Protein AF-A0A3G8EVI0-F1 (afdb_monomer)

Secondary structure (DSSP, 8-state):
-----------------SSSHHHHHTTS-S-TT--EEEEEGGGTTSEE-SSTTTS-HHHH-GGGGS--GGGPSP---S---EE-GGGHHHHHHHHHHHT-TT--EEEEE--SSHHHHHHHHHHHHHHT--S-EEE---S--SHHHHHHHHHS-EEGGGGHHHHHHHHHHHHHHHHHHHHHHHHHHHHHHTTT--S-----TTHHHHHHHHHHHHHHHHT------B--EEEEEETTEEEEEEPPPPTTS-B-TTS-B--HHHHHHGGGGS---------PPPP--PPPPSTTHHHHHHHTT-

InterPro domains:
  IPR000380 DNA topoisomerase, type IA [PTHR11390] (72-260)
  IPR003601 DNA topoisomerase, type IA, domain 2 [SM00436] (132-227)
  IPR013497 DNA topoisomerase, type IA, central [PF01131] (161-247)
  IPR013497 DNA topoisomerase, type IA, central [PR00417] (106-119)
  IPR013497 DNA topoisomerase, type IA, central [PR00417] (197-215)
  IPR013497 DNA topoisomerase, type IA, central [PS52039] (159-302)
  IPR013824 DNA topoisomerase, type IA, central region, subdomain 1 [G3DSA:1.10.460.10] (166-220)
  IPR013825 DNA topoisomerase, type IA, central region, subdomain 2 [G3DSA:2.70.20.10] (221-262)
  IPR023405 DNA topoisomerase, type IA, core domain [SSF56712] (57-263)

Mean predicted aligned error: 15.42 Å

pLDDT: mean 72.48, std 23.64, range [23.75, 97.25]

Structure (mmCIF, N/CA/C/O backbone):
data_AF-A0A3G8EVI0-F1
#
_entry.id   AF-A0A3G8EVI0-F1
#
loop_
_atom_site.group_PDB
_atom_site.id
_atom_site.type_symbol
_atom_site.label_atom_id
_atom_site.label_alt_id
_atom_site.label_comp_id
_atom_site.label_asym_id
_atom_site.label_entity_id
_atom_site.label_seq_id
_atom_site.pdbx_PDB_ins_code
_atom_site.Cartn_x
_atom_site.Cartn_y
_atom_site.Cartn_z
_atom_site.occupancy
_atom_site.B_iso_or_equiv
_atom_site.auth_seq_id
_atom_site.auth_comp_id
_atom_site.auth_asym_id
_atom_site.auth_atom_id
_atom_site.pdbx_PDB_model_num
ATOM 1 N N . MET A 1 1 ? 10.033 58.462 44.804 1.00 40.47 1 MET A N 1
ATOM 2 C CA . MET A 1 1 ? 11.250 58.520 43.965 1.00 40.47 1 MET A CA 1
ATOM 3 C C . MET A 1 1 ? 12.050 57.244 44.158 1.00 40.47 1 MET A C 1
ATOM 5 O O . MET A 1 1 ? 12.608 57.064 45.230 1.00 40.47 1 MET A O 1
ATOM 9 N N . LYS A 1 2 ? 12.080 56.367 43.154 1.00 25.77 2 LYS A N 1
ATOM 10 C CA . LYS A 1 2 ? 13.317 55.825 42.573 1.00 25.77 2 LYS A CA 1
ATOM 11 C C . LYS A 1 2 ? 12.945 54.908 41.408 1.00 25.77 2 LYS A C 1
ATOM 13 O O . LYS A 1 2 ? 12.263 53.903 41.557 1.00 25.77 2 LYS A O 1
ATOM 18 N N . SER A 1 3 ? 13.352 55.399 40.253 1.00 32.22 3 SER A N 1
ATOM 19 C CA . SER A 1 3 ? 13.524 54.752 38.965 1.00 32.22 3 SER A CA 1
ATOM 20 C C . SER A 1 3 ? 14.398 53.497 39.053 1.00 32.22 3 SER A C 1
ATOM 22 O O . SER A 1 3 ? 15.347 53.461 39.833 1.00 32.22 3 SER A O 1
ATOM 24 N N . GLY A 1 4 ? 14.111 52.519 38.196 1.00 25.64 4 GLY A N 1
ATOM 25 C CA . GLY A 1 4 ? 14.973 51.370 37.902 1.00 25.64 4 GLY A CA 1
ATOM 26 C C . GLY A 1 4 ? 14.409 50.631 36.685 1.00 25.64 4 GLY A C 1
ATOM 27 O O . GLY A 1 4 ? 13.450 49.884 36.817 1.00 25.64 4 GLY A O 1
ATOM 28 N N . GLU A 1 5 ? 14.699 51.110 35.476 1.00 26.47 5 GLU A N 1
ATOM 29 C CA . GLU A 1 5 ? 15.695 50.525 34.558 1.00 26.47 5 GLU A CA 1
ATOM 30 C C . GLU A 1 5 ? 15.318 49.115 34.065 1.00 26.47 5 GLU A C 1
ATOM 32 O O . GLU A 1 5 ? 15.583 48.096 34.700 1.00 26.47 5 GLU A O 1
ATOM 37 N N . ILE A 1 6 ? 14.688 49.074 32.887 1.00 25.52 6 ILE A N 1
ATOM 38 C CA . ILE A 1 6 ? 14.434 47.855 32.118 1.00 25.52 6 ILE A CA 1
ATOM 39 C C . ILE A 1 6 ? 15.742 47.495 31.408 1.00 25.52 6 ILE A C 1
ATOM 41 O O . ILE A 1 6 ? 16.126 48.148 30.438 1.00 25.52 6 ILE A O 1
ATOM 45 N N . LYS A 1 7 ? 16.433 46.456 31.886 1.00 25.27 7 LYS A N 1
ATOM 46 C CA . LYS A 1 7 ? 17.514 45.816 31.129 1.00 25.27 7 LYS A CA 1
ATOM 47 C C . LYS A 1 7 ? 16.899 44.895 30.077 1.00 25.27 7 LYS A C 1
ATOM 49 O O . LYS A 1 7 ? 16.222 43.924 30.405 1.00 25.27 7 LYS A O 1
ATOM 54 N N . ASN A 1 8 ? 17.137 45.230 28.814 1.00 26.45 8 ASN A N 1
ATOM 55 C CA . ASN A 1 8 ? 16.911 44.347 27.679 1.00 26.45 8 ASN A CA 1
ATOM 56 C C . ASN A 1 8 ? 17.985 43.253 27.688 1.00 26.45 8 ASN A C 1
ATOM 58 O O . ASN A 1 8 ? 19.146 43.537 27.402 1.00 26.45 8 ASN A O 1
ATOM 62 N N . GLU A 1 9 ? 17.594 42.012 27.968 1.00 23.75 9 GLU A N 1
ATOM 63 C CA . GLU A 1 9 ? 18.379 40.835 27.598 1.00 23.75 9 GLU A CA 1
ATOM 64 C C . GLU A 1 9 ? 17.682 40.113 26.447 1.00 23.75 9 GLU A C 1
ATOM 66 O O . GLU A 1 9 ? 16.603 39.532 26.574 1.00 23.75 9 GLU A O 1
ATOM 71 N N . THR A 1 10 ? 18.313 40.201 25.283 1.00 26.03 10 THR A N 1
ATOM 72 C CA . THR A 1 10 ? 17.948 39.477 24.073 1.00 26.03 10 THR A CA 1
ATOM 73 C C . THR A 1 10 ? 18.384 38.022 24.236 1.00 26.03 10 THR A C 1
ATOM 75 O O . THR A 1 10 ? 19.580 37.744 24.294 1.00 26.03 10 THR A O 1
ATOM 78 N N . VAL A 1 11 ? 17.434 37.084 24.268 1.00 25.14 11 VAL A N 1
ATOM 79 C CA . VAL A 1 11 ? 17.721 35.653 24.086 1.00 25.14 11 VAL A CA 1
ATOM 80 C C . VAL A 1 11 ? 17.004 35.169 22.832 1.00 25.14 11 VAL A C 1
ATOM 82 O O . VAL A 1 11 ? 15.776 35.183 22.735 1.00 25.14 11 VAL A O 1
ATOM 85 N N . ASP A 1 12 ? 17.820 34.791 21.854 1.00 25.27 12 ASP A N 1
ATOM 86 C CA . ASP A 1 12 ? 17.439 34.279 20.547 1.00 25.27 12 ASP A CA 1
ATOM 87 C C . ASP A 1 12 ? 16.862 32.849 20.613 1.00 25.27 12 ASP A C 1
ATOM 89 O O . ASP A 1 12 ? 17.198 32.022 21.458 1.00 25.27 12 ASP A O 1
ATOM 93 N N . CYS A 1 13 ? 16.067 32.577 19.582 1.00 24.98 13 CYS A N 1
ATOM 94 C CA . CYS A 1 13 ? 15.774 31.298 18.961 1.00 24.98 13 CYS A CA 1
ATOM 95 C C . CYS A 1 13 ? 14.611 30.450 19.495 1.00 24.98 13 CYS A C 1
ATOM 97 O O . CYS A 1 13 ? 14.701 29.677 20.444 1.00 24.98 13 CYS A O 1
ATOM 99 N N . ARG A 1 14 ? 13.559 30.444 18.661 1.00 30.45 14 ARG A N 1
ATOM 100 C CA . ARG A 1 14 ? 12.906 29.225 18.156 1.00 30.45 14 ARG A CA 1
ATOM 101 C C . ARG A 1 14 ? 12.567 28.183 19.226 1.00 30.45 14 ARG A C 1
ATOM 103 O O . ARG A 1 14 ? 13.233 27.157 19.304 1.00 30.45 14 ARG A O 1
ATOM 110 N N . LYS A 1 15 ? 11.446 28.349 19.933 1.00 28.14 15 LYS A N 1
ATOM 111 C CA . LYS A 1 15 ? 10.627 27.214 20.402 1.00 28.14 15 LYS A CA 1
ATOM 112 C C . LYS A 1 15 ? 9.289 27.679 20.984 1.00 28.14 15 LYS A C 1
ATOM 114 O O . LYS A 1 15 ? 9.220 28.456 21.923 1.00 28.14 15 LYS A O 1
ATOM 119 N N . THR A 1 16 ? 8.222 27.148 20.385 1.00 34.25 16 THR A N 1
ATOM 120 C CA . THR A 1 16 ? 6.988 26.712 21.064 1.00 34.25 16 THR A CA 1
ATOM 121 C C . THR A 1 16 ? 6.345 27.677 22.068 1.00 34.25 16 THR A C 1
ATOM 123 O O . THR A 1 16 ? 6.551 27.517 23.264 1.00 34.25 16 THR A O 1
ATOM 126 N N . ARG A 1 17 ? 5.458 28.586 21.620 1.00 26.50 17 ARG A N 1
ATOM 127 C CA . ARG A 1 17 ? 4.371 29.098 22.497 1.00 26.50 17 ARG A CA 1
ATOM 128 C C . ARG A 1 17 ? 3.179 29.811 21.837 1.00 26.50 17 ARG A C 1
ATOM 130 O O . ARG A 1 17 ? 2.347 30.373 22.541 1.00 26.50 17 ARG A O 1
ATOM 137 N N . SER A 1 18 ? 3.018 29.762 20.511 1.00 25.62 18 SER A N 1
ATOM 138 C CA . SER A 1 18 ? 1.897 30.446 19.828 1.00 25.62 18 SER A CA 1
ATOM 139 C C . SER A 1 18 ? 0.696 29.556 19.463 1.00 25.62 18 SER A C 1
ATOM 141 O O . SER A 1 18 ? -0.345 30.080 19.080 1.00 25.62 18 SER A O 1
ATOM 143 N N . ARG A 1 19 ? 0.769 28.223 19.625 1.00 29.64 19 ARG A N 1
ATOM 144 C CA . ARG A 1 19 ? -0.355 27.306 19.311 1.00 29.64 19 ARG A CA 1
ATOM 145 C C . ARG A 1 19 ? -1.299 26.996 20.480 1.00 29.64 19 ARG A C 1
ATOM 147 O O . ARG A 1 19 ? -2.378 26.462 20.240 1.00 29.64 19 ARG A O 1
ATOM 154 N N . GLU A 1 20 ? -0.937 27.333 21.717 1.00 29.22 20 GLU A N 1
ATOM 155 C CA . GLU A 1 20 ? -1.799 27.090 22.888 1.00 29.22 20 GLU A CA 1
ATOM 156 C C . GLU A 1 20 ? -2.913 28.131 23.033 1.00 29.22 20 GLU A C 1
ATOM 158 O O . GLU A 1 20 ? -4.050 27.767 23.322 1.00 29.22 20 GLU A O 1
ATOM 163 N N . ARG A 1 21 ? -2.659 29.397 22.677 1.00 25.23 21 ARG A N 1
ATOM 164 C CA . ARG A 1 21 ? -3.671 30.463 22.790 1.00 25.23 21 ARG A CA 1
ATOM 165 C C . ARG A 1 21 ? -4.861 30.327 21.832 1.00 25.23 21 ARG A C 1
ATOM 167 O O . ARG A 1 21 ? -5.938 30.827 22.131 1.00 25.23 21 ARG A O 1
ATOM 174 N N . TYR A 1 22 ? -4.713 29.601 20.721 1.00 27.83 22 TYR A N 1
ATOM 175 C CA . TYR A 1 22 ? -5.822 29.328 19.792 1.00 27.83 22 TYR A CA 1
ATOM 176 C C . TYR A 1 22 ? -6.694 28.126 20.201 1.00 27.83 22 TYR A C 1
ATOM 178 O O . TYR A 1 22 ? -7.749 27.905 19.607 1.00 27.83 22 TYR A O 1
ATOM 186 N N . ARG A 1 23 ? -6.278 27.337 21.205 1.00 30.97 23 ARG A N 1
ATOM 187 C CA . ARG A 1 23 ? -7.072 26.212 21.729 1.00 30.97 23 ARG A CA 1
ATOM 188 C C . ARG A 1 23 ? -8.067 26.632 22.808 1.00 30.97 23 ARG A C 1
ATOM 190 O O . ARG A 1 23 ? -9.118 26.007 22.903 1.00 30.97 23 ARG A O 1
ATOM 197 N N . GLU A 1 24 ? -7.786 27.691 23.564 1.00 29.11 24 GLU A N 1
ATOM 198 C CA . GLU A 1 24 ? -8.684 28.160 24.630 1.00 29.11 24 GLU A CA 1
ATOM 199 C C . GLU A 1 24 ? -9.875 28.980 24.117 1.00 29.11 24 GLU A C 1
ATOM 201 O O . GLU A 1 24 ? -10.962 28.901 24.689 1.00 29.11 24 GLU A O 1
ATOM 206 N N . SER A 1 25 ? -9.731 29.707 23.006 1.00 26.88 25 SER A N 1
ATOM 207 C CA . SER A 1 25 ? -10.821 30.520 22.443 1.00 26.88 25 SER A CA 1
ATOM 208 C C . SER A 1 25 ? -11.846 29.704 21.643 1.00 26.88 25 SER A C 1
ATOM 210 O O . SER A 1 25 ? -13.020 30.064 21.600 1.00 26.88 25 SER A O 1
ATOM 212 N N . ALA A 1 26 ? -11.455 28.559 21.073 1.00 31.75 26 ALA A N 1
ATOM 213 C CA . ALA A 1 26 ? -12.365 27.660 20.352 1.00 31.75 26 ALA A CA 1
ATOM 214 C C . ALA A 1 26 ? -13.128 26.673 21.264 1.00 31.75 26 ALA A C 1
ATOM 216 O O . ALA A 1 26 ? -13.993 25.939 20.787 1.00 31.75 26 ALA A O 1
ATOM 217 N N . GLY A 1 27 ? -12.813 26.638 22.565 1.00 27.75 27 GLY A N 1
ATOM 218 C CA . GLY A 1 27 ? -13.391 25.703 23.536 1.00 27.75 27 GLY A CA 1
ATOM 219 C C . GLY A 1 27 ? -14.670 26.176 24.235 1.00 27.75 27 GLY A C 1
ATOM 220 O O . GLY A 1 27 ? -15.254 25.400 24.983 1.00 27.75 27 GLY A O 1
ATOM 221 N N . ARG A 1 28 ? -15.124 27.420 24.017 1.00 28.50 28 ARG A N 1
ATOM 222 C CA . ARG A 1 28 ? -16.179 28.042 24.845 1.00 28.50 28 ARG A CA 1
ATOM 223 C C . ARG A 1 28 ? -17.585 28.099 24.217 1.00 28.50 28 ARG A C 1
ATOM 225 O O . ARG A 1 28 ? -18.495 28.631 24.837 1.00 28.50 28 ARG A O 1
ATOM 232 N N . GLN A 1 29 ? -17.789 27.516 23.032 1.00 28.67 29 GLN A N 1
ATOM 233 C CA . GLN A 1 29 ? -19.097 27.452 22.346 1.00 28.67 29 GLN A CA 1
ATOM 234 C C . GLN A 1 29 ? -19.421 26.040 21.822 1.00 28.67 29 GLN A C 1
ATOM 236 O O . GLN A 1 29 ? -19.760 25.842 20.657 1.00 28.67 29 GLN A O 1
ATOM 241 N N . LEU A 1 30 ? -19.307 25.022 22.676 1.00 33.69 30 LEU A N 1
ATOM 242 C CA . LEU A 1 30 ? -19.854 23.693 22.392 1.00 33.69 30 LEU A CA 1
ATOM 243 C C . LEU A 1 30 ? -20.943 23.386 23.421 1.00 33.69 30 LEU A C 1
ATOM 245 O O . LEU A 1 30 ? -20.674 23.344 24.617 1.00 33.69 30 LEU A O 1
ATOM 249 N N . HIS A 1 31 ? -22.170 23.200 22.928 1.00 27.92 31 HIS A N 1
ATOM 250 C CA . HIS A 1 31 ? -23.351 22.788 23.688 1.00 27.92 31 HIS A CA 1
ATOM 251 C C . HIS A 1 31 ? -23.028 21.724 24.761 1.00 27.92 31 HIS A C 1
ATOM 253 O O . HIS A 1 31 ? -22.400 20.704 24.441 1.00 27.92 31 HIS A O 1
ATOM 259 N N . PRO A 1 32 ? -23.514 21.879 26.004 1.00 30.14 32 PRO A N 1
ATOM 260 C CA . PRO A 1 32 ? -23.317 20.887 27.050 1.00 30.14 32 PRO A CA 1
ATOM 261 C C . PRO A 1 32 ? -24.304 19.728 26.836 1.00 30.14 32 PRO A C 1
ATOM 263 O O . PRO A 1 32 ? -25.440 19.849 27.265 1.00 30.14 32 PRO A O 1
ATOM 266 N N . ALA A 1 33 ? -23.919 18.646 26.130 1.00 30.89 33 ALA A N 1
ATOM 267 C CA . ALA A 1 33 ? -24.556 17.303 26.236 1.00 30.89 33 ALA A CA 1
ATOM 268 C C . ALA A 1 33 ? -24.060 16.199 25.263 1.00 30.89 33 ALA A C 1
ATOM 270 O O . ALA A 1 33 ? -24.680 15.133 25.207 1.00 30.89 33 ALA A O 1
ATOM 271 N N . ARG A 1 34 ? -22.975 16.350 24.485 1.00 38.81 34 ARG A N 1
ATOM 272 C CA . ARG A 1 34 ? -22.536 15.263 23.572 1.00 38.81 34 ARG A CA 1
ATOM 273 C C . ARG A 1 34 ? -21.079 14.860 23.793 1.00 38.81 34 ARG A C 1
ATOM 275 O O . ARG A 1 34 ? -20.165 15.485 23.267 1.00 38.81 34 ARG A O 1
ATOM 282 N N . ARG A 1 35 ? -20.868 13.779 24.558 1.00 48.78 35 ARG A N 1
ATOM 283 C CA . ARG A 1 35 ? -19.571 13.089 24.660 1.00 48.78 35 ARG A CA 1
ATOM 284 C C . ARG A 1 35 ? -19.289 12.373 23.337 1.00 48.78 35 ARG A C 1
ATOM 286 O O . ARG A 1 35 ? -19.739 11.251 23.120 1.00 48.78 35 ARG A O 1
ATOM 293 N N . LEU A 1 36 ? -18.615 13.079 22.433 1.00 46.25 36 LEU A N 1
ATOM 294 C CA . LEU A 1 36 ? -18.150 12.571 21.142 1.00 46.25 36 LEU A CA 1
ATOM 295 C C . LEU A 1 36 ? -16.691 12.120 21.257 1.00 46.25 36 LEU A C 1
ATOM 297 O O . LEU A 1 36 ? -15.839 12.901 21.686 1.00 46.25 36 LEU A O 1
ATOM 301 N N . CYS A 1 37 ? -16.383 10.912 20.789 1.00 56.38 37 CYS A N 1
ATOM 302 C CA . CYS A 1 37 ? -15.003 10.500 20.533 1.00 56.38 37 CYS A CA 1
ATOM 303 C C . CYS A 1 37 ? -14.642 10.804 19.072 1.00 56.38 37 CYS A C 1
ATOM 305 O O . CYS A 1 37 ? -15.398 10.452 18.167 1.00 56.38 37 CYS A O 1
ATOM 307 N N . ARG A 1 38 ? -13.512 11.482 18.831 1.00 63.03 38 ARG A N 1
ATOM 308 C CA . ARG A 1 38 ? -13.020 11.822 17.483 1.00 63.03 38 ARG A CA 1
ATOM 309 C C . ARG A 1 38 ? -11.725 11.065 17.211 1.00 63.03 38 ARG A C 1
ATOM 311 O O . ARG A 1 38 ? -10.775 11.207 17.980 1.00 63.03 38 ARG A O 1
ATOM 318 N N . ILE A 1 39 ? -11.674 10.319 16.111 1.00 58.69 39 ILE A N 1
ATOM 319 C CA . ILE A 1 39 ? -10.492 9.553 15.692 1.00 58.69 39 ILE A CA 1
ATOM 320 C C . ILE A 1 39 ? -9.998 10.137 14.367 1.00 58.69 39 ILE A C 1
ATOM 322 O O . ILE A 1 39 ? -10.736 10.105 13.389 1.00 58.69 39 ILE A O 1
ATOM 326 N N . GLY A 1 40 ? -8.790 10.709 14.338 1.00 55.78 40 GLY A N 1
ATOM 327 C CA . GLY A 1 40 ? -8.198 11.327 13.135 1.00 55.78 40 GLY A CA 1
ATOM 328 C C . GLY A 1 40 ? -6.847 10.724 12.737 1.00 55.78 40 GLY A C 1
ATOM 329 O O . GLY A 1 40 ? -6.330 9.852 13.430 1.00 55.78 40 GLY A O 1
ATOM 330 N N . ASP A 1 41 ? -6.231 11.240 11.671 1.00 47.47 41 ASP A N 1
ATOM 331 C CA . ASP A 1 41 ? -5.081 10.632 10.964 1.00 47.47 41 ASP A CA 1
ATOM 332 C C . ASP A 1 41 ? -3.751 10.539 11.719 1.00 47.47 41 ASP A C 1
ATOM 334 O O . ASP A 1 41 ? -2.785 9.956 11.223 1.00 47.47 41 ASP A O 1
ATOM 338 N N . ARG A 1 42 ? -3.672 11.026 12.965 1.00 45.34 42 ARG A N 1
ATOM 339 C CA . ARG A 1 42 ? -2.463 10.882 13.807 1.00 45.34 42 ARG A CA 1
ATOM 340 C C . ARG A 1 42 ? -2.126 9.431 14.179 1.00 45.34 42 ARG A C 1
ATOM 342 O O . ARG A 1 42 ? -1.191 9.190 14.934 1.00 45.34 42 ARG A O 1
ATOM 349 N N . TYR A 1 43 ? -2.873 8.486 13.631 1.00 50.91 43 TYR A N 1
ATOM 350 C CA . TYR A 1 43 ? -2.879 7.076 13.958 1.00 50.91 43 TYR A CA 1
ATOM 351 C C . TYR A 1 43 ? -2.580 6.188 12.743 1.00 50.91 43 TYR A C 1
ATOM 353 O O . TYR A 1 43 ? -2.886 4.999 12.783 1.00 50.91 43 TYR A O 1
ATOM 361 N N . ARG A 1 44 ? -1.928 6.748 11.704 1.00 45.91 44 ARG A N 1
ATOM 362 C CA . ARG A 1 44 ? -1.623 6.103 10.407 1.00 45.91 44 ARG A CA 1
ATOM 363 C C . ARG A 1 44 ? -0.970 4.706 10.488 1.00 45.91 44 ARG A C 1
ATOM 365 O O . ARG A 1 44 ? -0.943 3.976 9.506 1.00 45.91 44 ARG A O 1
ATOM 372 N N . GLU A 1 45 ? -0.446 4.318 11.650 1.00 48.81 45 GLU A N 1
ATOM 373 C CA . GLU A 1 45 ? 0.250 3.046 11.859 1.00 48.81 45 GLU A CA 1
ATOM 374 C C . GLU A 1 45 ? -0.272 2.177 13.018 1.00 48.81 45 GLU A C 1
ATOM 376 O O . GLU A 1 45 ? 0.422 1.232 13.389 1.00 48.81 45 GLU A O 1
ATOM 381 N N . LEU A 1 46 ? -1.435 2.472 13.617 1.00 52.44 46 LEU A N 1
ATOM 382 C CA . LEU A 1 46 ? -1.873 1.813 14.862 1.00 52.44 46 LEU A CA 1
ATOM 383 C C . LEU A 1 46 ? -2.069 0.299 14.748 1.00 52.44 46 LEU A C 1
ATOM 385 O O . LEU A 1 46 ? -1.603 -0.452 15.607 1.00 52.44 46 LEU A O 1
ATOM 389 N N . LEU A 1 47 ? -2.762 -0.131 13.700 1.00 47.25 47 LEU A N 1
ATOM 390 C CA . LEU A 1 47 ? -2.990 -1.531 13.380 1.00 47.25 47 LEU A CA 1
ATOM 391 C C . LEU A 1 47 ? -2.343 -1.806 12.031 1.00 47.25 47 LEU A C 1
ATOM 393 O O . LEU A 1 47 ? -2.432 -1.000 11.104 1.00 47.25 47 LEU A O 1
ATOM 397 N N . ARG A 1 48 ? -1.630 -2.926 11.933 1.00 50.50 48 ARG A N 1
ATOM 398 C CA . ARG A 1 48 ? -1.089 -3.392 10.661 1.00 50.50 48 ARG A CA 1
ATOM 399 C C . ARG A 1 48 ? -1.573 -4.811 10.433 1.00 50.50 48 ARG A C 1
ATOM 401 O O . ARG A 1 48 ? -1.401 -5.689 11.270 1.00 50.50 48 ARG A O 1
ATOM 408 N N . ARG A 1 49 ? -2.134 -5.033 9.251 1.00 51.12 49 ARG A N 1
ATOM 409 C CA . ARG A 1 49 ? -2.243 -6.370 8.667 1.00 51.12 49 ARG A CA 1
ATOM 410 C C . ARG A 1 49 ? -0.859 -6.955 8.411 1.00 51.12 49 ARG A C 1
ATOM 412 O O . ARG A 1 49 ? 0.124 -6.210 8.472 1.00 51.12 49 ARG A O 1
ATOM 419 N N . PRO A 1 50 ? -0.777 -8.231 8.008 1.00 41.84 50 PRO A N 1
ATOM 420 C CA . PRO A 1 50 ? 0.356 -8.776 7.270 1.00 41.84 50 PRO A CA 1
ATOM 421 C C . PRO A 1 50 ? 0.757 -7.914 6.053 1.00 41.84 50 PRO A C 1
ATOM 423 O O . PRO A 1 50 ? 0.471 -8.228 4.908 1.00 41.84 50 PRO A O 1
ATOM 426 N N . ARG A 1 51 ? 1.424 -6.786 6.272 1.00 39.56 51 ARG A N 1
ATOM 427 C CA . ARG A 1 51 ? 2.326 -6.124 5.331 1.00 39.56 51 ARG A CA 1
ATOM 428 C C . ARG A 1 51 ? 3.717 -6.352 5.906 1.00 39.56 51 ARG A C 1
ATOM 430 O O . ARG A 1 51 ? 3.862 -6.360 7.129 1.00 39.56 51 ARG A O 1
ATOM 437 N N . ALA A 1 52 ? 4.701 -6.600 5.042 1.00 35.62 52 ALA A N 1
ATOM 438 C CA . ALA A 1 52 ? 6.079 -6.913 5.420 1.00 35.62 52 ALA A CA 1
ATOM 439 C C . ALA A 1 52 ? 6.525 -6.092 6.650 1.00 35.62 52 ALA A C 1
ATOM 441 O O . ALA A 1 52 ? 6.646 -4.869 6.581 1.00 35.62 52 ALA A O 1
ATOM 442 N N . GLY A 1 53 ? 6.670 -6.780 7.788 1.00 32.03 53 GLY A N 1
ATOM 443 C CA . GLY A 1 53 ? 7.069 -6.190 9.064 1.00 32.03 53 GLY A CA 1
ATOM 444 C C . GLY A 1 53 ? 5.953 -5.932 10.083 1.00 32.03 53 GLY A C 1
ATOM 445 O O . GLY A 1 53 ? 5.921 -4.823 10.607 1.00 32.03 53 GLY A O 1
ATOM 446 N N . ASN A 1 54 ? 5.052 -6.899 10.355 1.00 39.88 54 ASN A N 1
ATOM 447 C CA . ASN A 1 54 ? 4.641 -7.312 11.731 1.00 39.88 54 ASN A CA 1
ATOM 448 C C . ASN A 1 54 ? 3.306 -8.093 11.844 1.00 39.88 54 ASN A C 1
ATOM 450 O O . ASN A 1 54 ? 2.878 -8.391 12.952 1.00 39.88 54 ASN A O 1
ATOM 454 N N . GLY A 1 55 ? 2.673 -8.488 10.735 1.00 53.75 55 GLY A N 1
ATOM 455 C CA . GLY A 1 55 ? 1.712 -9.604 10.710 1.00 53.75 55 GLY A CA 1
ATOM 456 C C . GLY A 1 55 ? 2.335 -10.762 9.944 1.00 53.75 55 GLY A C 1
ATOM 457 O O . GLY A 1 55 ? 2.030 -10.968 8.776 1.00 53.75 55 GLY A O 1
ATOM 458 N N . ALA A 1 56 ? 3.353 -11.393 10.505 1.00 66.62 56 ALA A N 1
ATOM 459 C CA . ALA A 1 56 ? 4.101 -12.389 9.758 1.00 66.62 56 ALA A CA 1
ATOM 460 C C . ALA A 1 56 ? 3.254 -13.674 9.604 1.00 66.62 56 ALA A C 1
ATOM 462 O O . ALA A 1 56 ? 2.474 -13.972 10.506 1.00 66.62 56 ALA A O 1
ATOM 463 N N . PRO A 1 57 ? 3.309 -14.410 8.476 1.00 79.75 57 PRO A N 1
ATOM 464 C CA . PRO A 1 57 ? 2.439 -15.572 8.255 1.00 79.75 57 PRO A CA 1
ATOM 465 C C . PRO A 1 57 ? 2.423 -16.580 9.419 1.00 79.75 57 PRO A C 1
ATOM 467 O O . PRO A 1 57 ? 1.380 -17.156 9.719 1.00 79.75 57 PRO A O 1
ATOM 470 N N . GLU A 1 58 ? 3.541 -16.730 10.123 1.00 82.00 58 GLU A N 1
ATOM 471 C CA . GLU A 1 58 ? 3.690 -17.550 11.327 1.00 82.00 58 GLU A CA 1
ATOM 472 C C . GLU A 1 58 ? 2.720 -17.201 12.470 1.00 82.00 58 GLU A C 1
ATOM 474 O O . GLU A 1 58 ? 2.379 -18.080 13.256 1.00 82.00 58 GLU A O 1
ATOM 479 N N . THR A 1 59 ? 2.225 -15.960 12.559 1.00 76.56 59 THR A N 1
ATOM 480 C CA . THR A 1 59 ? 1.241 -15.570 13.585 1.00 76.56 59 THR A CA 1
ATOM 481 C C . THR A 1 59 ? -0.156 -16.103 13.278 1.00 76.56 59 THR A C 1
ATOM 483 O O . THR A 1 59 ? -0.968 -16.244 14.183 1.00 76.56 59 THR A O 1
ATOM 486 N N . ILE A 1 60 ? -0.452 -16.368 12.001 1.00 78.31 60 ILE A N 1
ATOM 487 C CA . ILE A 1 60 ? -1.736 -16.928 11.556 1.00 78.31 60 ILE A CA 1
ATOM 488 C C . ILE A 1 60 ? -1.687 -18.453 11.636 1.00 78.31 60 ILE A C 1
ATOM 490 O O . ILE A 1 60 ? -2.629 -19.079 12.113 1.00 78.31 60 ILE A O 1
ATOM 494 N N . ASN A 1 61 ? -0.589 -19.050 11.172 1.00 82.75 61 ASN A N 1
ATOM 495 C CA . ASN A 1 61 ? -0.343 -20.480 11.282 1.00 82.75 61 ASN A CA 1
ATOM 496 C C . ASN A 1 61 ? 1.142 -20.716 11.601 1.00 82.75 61 ASN A C 1
ATOM 498 O O . ASN A 1 61 ? 1.981 -20.406 10.749 1.00 82.75 61 ASN A O 1
ATOM 502 N N . PRO A 1 62 ? 1.481 -21.312 12.762 1.00 85.94 62 PRO A N 1
ATOM 503 C CA . PRO A 1 62 ? 2.863 -21.611 13.138 1.00 85.94 62 PRO A CA 1
ATOM 504 C C . PRO A 1 62 ? 3.635 -22.420 12.086 1.00 85.94 62 PRO A C 1
ATOM 506 O O . PRO A 1 62 ? 4.840 -22.230 11.931 1.00 85.94 62 PRO A O 1
ATOM 509 N N . ALA A 1 63 ? 2.951 -23.259 11.296 1.00 85.38 63 ALA A N 1
ATOM 510 C CA . ALA A 1 63 ? 3.564 -24.019 10.205 1.00 85.38 63 ALA A CA 1
ATOM 511 C C . ALA A 1 63 ? 4.193 -23.122 9.123 1.00 85.38 63 ALA A C 1
ATOM 513 O O . ALA A 1 63 ? 5.123 -23.537 8.437 1.00 85.38 63 ALA A O 1
ATOM 514 N N . TYR A 1 64 ? 3.733 -21.874 8.984 1.00 88.38 64 TYR A N 1
ATOM 515 C CA . TYR A 1 64 ? 4.296 -20.915 8.038 1.00 88.38 64 TYR A CA 1
ATOM 516 C C . TYR A 1 64 ? 5.626 -20.298 8.500 1.00 88.38 64 TYR A C 1
ATOM 518 O O . TYR A 1 64 ? 6.202 -19.523 7.730 1.00 88.38 64 TYR A O 1
ATOM 526 N N . ALA A 1 65 ? 6.127 -20.606 9.702 1.00 88.06 65 ALA A N 1
ATOM 527 C CA . ALA A 1 65 ? 7.467 -20.201 10.131 1.00 88.06 65 ALA A CA 1
ATOM 528 C C . ALA A 1 65 ? 8.552 -20.849 9.254 1.00 88.06 65 ALA A C 1
ATOM 530 O O . ALA A 1 65 ? 9.482 -20.176 8.804 1.00 88.06 65 ALA A O 1
ATOM 531 N N . THR A 1 66 ? 8.379 -22.131 8.924 1.00 89.38 66 THR A N 1
ATOM 532 C CA . THR A 1 66 ? 9.255 -22.850 7.996 1.00 89.38 66 THR A CA 1
ATOM 533 C C . THR A 1 66 ? 8.784 -22.628 6.563 1.00 89.38 66 THR A C 1
ATOM 535 O O . THR A 1 66 ? 7.614 -22.811 6.232 1.00 89.38 66 THR A O 1
ATOM 538 N N . TRP A 1 67 ? 9.689 -22.199 5.684 1.00 91.31 67 TRP A N 1
ATOM 539 C CA . TRP A 1 67 ? 9.345 -21.932 4.289 1.00 91.31 67 TRP A CA 1
ATOM 540 C C . TRP A 1 67 ? 9.403 -23.239 3.494 1.00 91.31 67 TRP A C 1
ATOM 542 O O . TRP A 1 67 ? 10.484 -23.787 3.306 1.00 91.31 67 TRP A O 1
ATOM 552 N N . SER A 1 68 ? 8.253 -23.704 3.003 1.00 91.44 68 SER A N 1
ATOM 553 C CA . SER A 1 68 ? 8.142 -24.848 2.087 1.00 91.44 68 SER A CA 1
ATOM 554 C C . SER A 1 68 ? 7.257 -24.498 0.889 1.00 91.44 68 SER A C 1
ATOM 556 O O . SER A 1 68 ? 6.298 -23.733 1.022 1.00 91.44 68 SER A O 1
ATOM 558 N N . LEU A 1 69 ? 7.560 -25.078 -0.275 1.00 92.75 69 LEU A N 1
ATOM 559 C CA . LEU A 1 69 ? 6.727 -24.949 -1.473 1.00 92.75 69 LEU A CA 1
ATOM 560 C C . LEU A 1 69 ? 5.341 -25.579 -1.278 1.00 92.75 69 LEU A C 1
ATOM 562 O O . LEU A 1 69 ? 4.371 -25.040 -1.802 1.00 92.75 69 LEU A O 1
ATOM 566 N N . ASP A 1 70 ? 5.227 -26.624 -0.458 1.00 92.06 70 ASP A N 1
ATOM 567 C CA . ASP A 1 70 ? 3.965 -27.347 -0.220 1.00 92.06 70 ASP A CA 1
ATOM 568 C C . ASP A 1 70 ? 2.937 -26.508 0.551 1.00 92.06 70 ASP A C 1
ATOM 570 O O . ASP A 1 70 ? 1.736 -26.761 0.514 1.00 92.06 70 ASP A O 1
ATOM 574 N N . THR A 1 71 ? 3.409 -25.474 1.253 1.00 89.56 71 THR A N 1
ATOM 575 C CA . THR A 1 71 ? 2.556 -24.544 2.008 1.00 89.56 71 THR A CA 1
ATOM 576 C C . THR A 1 71 ? 2.028 -23.385 1.160 1.00 89.56 71 THR A C 1
ATOM 578 O O . THR A 1 71 ? 1.290 -22.537 1.666 1.00 89.56 71 THR A O 1
ATOM 581 N N . LEU A 1 72 ? 2.420 -23.310 -0.116 1.00 91.44 72 LEU A N 1
ATOM 582 C CA . LEU A 1 72 ? 2.037 -22.237 -1.026 1.00 91.44 72 LEU A CA 1
ATOM 583 C C . LEU A 1 72 ? 0.848 -22.654 -1.913 1.00 91.44 72 LEU A C 1
ATOM 585 O O . LEU A 1 72 ? 0.793 -23.795 -2.362 1.00 91.44 72 LEU A O 1
ATOM 589 N N . PRO A 1 73 ? -0.076 -21.728 -2.238 1.00 90.56 73 PRO A N 1
ATOM 590 C CA . PRO A 1 73 ? -0.142 -20.341 -1.775 1.00 90.56 73 PRO A CA 1
ATOM 591 C C . PRO A 1 73 ? -0.585 -20.234 -0.307 1.00 90.56 73 PRO A C 1
ATOM 593 O O . PRO A 1 73 ? -1.404 -21.016 0.173 1.00 90.56 73 PRO A O 1
ATOM 596 N N . LEU A 1 74 ? -0.072 -19.224 0.402 1.00 89.06 74 LEU A N 1
ATOM 597 C CA . LEU A 1 74 ? -0.396 -19.022 1.814 1.00 89.06 74 LEU A CA 1
ATOM 598 C C . LEU A 1 74 ? -1.870 -18.651 1.986 1.00 89.06 74 LEU A C 1
ATOM 600 O O . LEU A 1 74 ? -2.357 -17.675 1.408 1.00 89.06 74 LEU A O 1
ATOM 604 N N . LYS A 1 75 ? -2.565 -19.377 2.861 1.00 88.06 75 LYS A N 1
ATOM 605 C CA . LYS A 1 75 ? -3.929 -19.045 3.282 1.00 88.06 75 LYS A CA 1
ATOM 606 C C . LYS A 1 75 ? -3.849 -18.125 4.499 1.00 88.06 75 LYS A C 1
ATOM 608 O O . LYS A 1 75 ? -3.581 -18.594 5.601 1.00 88.06 75 LYS A O 1
ATOM 613 N N . LEU A 1 76 ? -4.034 -16.822 4.279 1.00 82.38 76 LEU A N 1
ATOM 614 C CA . LEU A 1 76 ? -3.913 -15.769 5.305 1.00 82.38 76 LEU A CA 1
ATOM 615 C C . LEU A 1 76 ? -5.272 -15.274 5.840 1.00 82.38 76 LEU A C 1
ATOM 617 O O . LEU A 1 76 ? -5.360 -14.166 6.366 1.00 82.38 76 LEU A O 1
ATOM 621 N N . TYR A 1 77 ? -6.332 -16.069 5.673 1.00 74.56 77 TYR A N 1
ATOM 622 C CA . TYR A 1 77 ? -7.675 -15.755 6.163 1.00 74.56 77 TYR A CA 1
ATOM 623 C C . TYR A 1 77 ? -8.071 -16.681 7.321 1.00 74.56 77 TYR A C 1
ATOM 625 O O . TYR A 1 77 ? -7.740 -17.866 7.262 1.00 74.56 77 TYR A O 1
ATOM 633 N N . PRO A 1 78 ? -8.816 -16.179 8.328 1.00 69.81 78 PRO A N 1
ATOM 634 C CA . PRO A 1 78 ? -9.306 -14.800 8.476 1.00 69.81 78 PRO A CA 1
ATOM 635 C C . PRO A 1 78 ? -8.184 -13.788 8.778 1.00 69.81 78 PRO A C 1
ATOM 637 O O . PRO A 1 78 ? -7.153 -14.139 9.349 1.00 69.81 78 PRO A O 1
ATOM 640 N N . VAL A 1 79 ? -8.377 -12.526 8.371 1.00 68.75 79 VAL A N 1
ATOM 641 C CA . VAL A 1 79 ? -7.388 -11.459 8.597 1.00 68.75 79 VAL A CA 1
ATOM 642 C C . VAL A 1 79 ? -7.326 -11.156 10.090 1.00 68.75 79 VAL A C 1
ATOM 644 O O . VAL A 1 79 ? -8.262 -10.597 10.652 1.00 68.75 79 VAL A O 1
ATOM 647 N N . GLN A 1 80 ? -6.213 -11.501 10.729 1.00 70.25 80 GLN A N 1
ATOM 648 C CA . GLN A 1 80 ? -5.968 -11.127 12.117 1.00 70.25 80 GLN A CA 1
ATOM 649 C C . GLN A 1 80 ? -5.300 -9.749 12.169 1.00 70.25 80 GLN A C 1
ATOM 651 O O . GLN A 1 80 ? -4.256 -9.526 11.551 1.00 70.25 80 GLN A O 1
ATOM 656 N N . LEU A 1 81 ? -5.912 -8.816 12.900 1.00 73.69 81 LEU A N 1
ATOM 657 C CA . LEU A 1 81 ? -5.342 -7.497 13.164 1.00 73.69 81 LEU A CA 1
ATOM 658 C C . LEU A 1 81 ? -4.446 -7.577 14.398 1.00 73.69 81 LEU A C 1
ATOM 660 O O . LEU A 1 81 ? -4.872 -8.056 15.447 1.00 73.69 81 LEU A O 1
ATOM 664 N N . GLN A 1 82 ? -3.215 -7.084 14.276 1.00 72.38 82 GLN A N 1
ATOM 665 C CA . GLN A 1 82 ? -2.284 -6.983 15.394 1.00 72.38 82 GLN A CA 1
ATOM 666 C C . GLN A 1 82 ? -1.772 -5.542 15.518 1.00 72.38 82 GLN A C 1
ATOM 668 O O . GLN A 1 82 ? -1.435 -4.908 14.506 1.00 72.38 82 GLN A O 1
ATOM 673 N N . PRO A 1 83 ? -1.712 -4.986 16.741 1.00 72.50 83 PRO A N 1
ATOM 674 C CA . PRO A 1 83 ? -1.108 -3.686 16.955 1.00 72.50 83 PRO A CA 1
ATOM 675 C C . PRO A 1 83 ? 0.392 -3.767 16.692 1.00 72.50 83 PRO A C 1
ATOM 677 O O . PRO A 1 83 ? 1.095 -4.658 17.170 1.00 72.50 83 PRO A O 1
ATOM 680 N N . LYS A 1 84 ? 0.913 -2.795 15.945 1.00 75.50 84 LYS A N 1
ATOM 681 C CA . LYS A 1 84 ? 2.356 -2.694 15.725 1.00 75.50 84 LYS A CA 1
ATOM 682 C C . LYS A 1 84 ? 3.029 -2.364 17.063 1.00 75.50 84 LYS A C 1
ATOM 684 O O . LYS A 1 84 ? 2.654 -1.394 17.722 1.00 75.50 84 LYS A O 1
ATOM 689 N N . ALA A 1 85 ? 4.054 -3.134 17.439 1.00 75.75 85 ALA A N 1
ATOM 690 C CA . ALA A 1 85 ? 4.731 -3.015 18.738 1.00 75.75 85 ALA A CA 1
ATOM 691 C C . ALA A 1 85 ? 5.142 -1.571 19.088 1.00 75.75 85 ALA A C 1
ATOM 693 O O . ALA A 1 85 ? 4.922 -1.114 20.208 1.00 75.75 85 ALA A O 1
ATOM 694 N N . SER A 1 86 ? 5.641 -0.809 18.108 1.00 75.88 86 SER A N 1
ATOM 695 C CA . SER A 1 86 ? 6.082 0.581 18.297 1.00 75.88 86 SER A CA 1
ATOM 696 C C . SER A 1 86 ? 4.967 1.558 18.695 1.00 75.88 86 SER A C 1
ATOM 698 O O . SER A 1 86 ? 5.250 2.617 19.245 1.00 75.88 86 SER A O 1
ATOM 700 N N . VAL A 1 87 ? 3.704 1.235 18.412 1.00 78.00 87 VAL A N 1
ATOM 701 C CA . VAL A 1 87 ? 2.540 2.107 18.663 1.00 78.00 87 VAL A CA 1
ATOM 702 C C . VAL A 1 87 ? 1.474 1.440 19.532 1.00 78.00 87 VAL A C 1
ATOM 704 O O . VAL A 1 87 ? 0.395 2.001 19.733 1.00 78.00 87 VAL A O 1
ATOM 707 N N . ALA A 1 88 ? 1.788 0.288 20.129 1.00 79.19 88 ALA A N 1
ATOM 708 C CA . ALA A 1 88 ? 0.872 -0.468 20.978 1.00 79.19 88 ALA A CA 1
ATOM 709 C C . ALA A 1 88 ? 0.289 0.382 22.122 1.00 79.19 88 ALA A C 1
ATOM 711 O O . ALA A 1 88 ? -0.900 0.293 22.420 1.00 79.19 88 ALA A O 1
ATOM 712 N N . LYS A 1 89 ? 1.085 1.285 22.718 1.00 84.81 89 LYS A N 1
ATOM 713 C CA . LYS A 1 89 ? 0.608 2.213 23.761 1.00 84.81 89 LYS A CA 1
ATOM 714 C C . LYS A 1 89 ? -0.537 3.101 23.263 1.00 84.81 89 LYS A C 1
ATOM 716 O O . LYS A 1 89 ? -1.538 3.246 23.957 1.00 84.81 89 LYS A O 1
ATOM 721 N N . GLN A 1 90 ? -0.401 3.673 22.067 1.00 81.12 90 GLN A N 1
ATOM 722 C CA . GLN A 1 90 ? -1.421 4.542 21.478 1.00 81.12 90 GLN A CA 1
ATOM 723 C C . GLN A 1 90 ? -2.663 3.748 21.064 1.00 81.12 90 GLN A C 1
ATOM 725 O O . GLN A 1 90 ? -3.777 4.197 21.331 1.00 81.12 90 GLN A O 1
ATOM 730 N N . ALA A 1 91 ? -2.475 2.556 20.485 1.00 81.50 91 ALA A N 1
ATOM 731 C CA . ALA A 1 91 ? -3.572 1.654 20.137 1.00 81.50 91 ALA A CA 1
ATOM 732 C C . ALA A 1 91 ? -4.388 1.284 21.386 1.00 81.50 91 ALA A C 1
ATOM 734 O O . ALA A 1 91 ? -5.606 1.435 21.400 1.00 81.50 91 ALA A O 1
ATOM 735 N N . ASN A 1 92 ? -3.712 0.923 22.479 1.00 86.25 92 ASN A N 1
ATOM 736 C CA . ASN A 1 92 ? -4.355 0.600 23.751 1.00 86.25 92 ASN A CA 1
ATOM 737 C C . ASN A 1 92 ? -5.109 1.792 24.349 1.00 86.25 92 ASN A C 1
ATOM 739 O O . ASN A 1 92 ? -6.213 1.619 24.863 1.00 86.25 92 ASN A O 1
ATOM 743 N N . THR A 1 93 ? -4.554 3.006 24.285 1.00 88.81 93 THR A N 1
ATOM 744 C CA . THR A 1 93 ? -5.279 4.214 24.709 1.00 88.81 93 THR A CA 1
ATOM 745 C C . THR A 1 93 ? -6.548 4.409 23.888 1.00 88.81 93 THR A C 1
ATOM 747 O O . THR A 1 93 ? -7.595 4.705 24.456 1.00 88.81 93 THR A O 1
ATOM 750 N N . LEU A 1 94 ? -6.479 4.218 22.572 1.00 86.88 94 LEU A N 1
ATOM 751 C CA . LEU A 1 94 ? -7.624 4.407 21.692 1.00 86.88 94 LEU A CA 1
ATOM 752 C C . LEU A 1 94 ? -8.710 3.350 21.926 1.00 86.88 94 LEU A C 1
ATOM 754 O O . LEU A 1 94 ? -9.871 3.715 22.077 1.00 86.88 94 LEU A O 1
ATOM 758 N N . VAL A 1 95 ? -8.337 2.075 22.071 1.00 88.25 95 VAL A N 1
ATOM 759 C CA . VAL A 1 95 ? -9.265 0.990 22.437 1.00 88.25 95 VAL A CA 1
ATOM 760 C C . VAL A 1 95 ? -9.938 1.281 23.778 1.00 88.25 95 VAL A C 1
ATOM 762 O O . VAL A 1 95 ? -11.156 1.158 23.894 1.00 88.25 95 VAL A O 1
ATOM 765 N N . LYS A 1 96 ? -9.170 1.724 24.785 1.00 90.25 96 LYS A N 1
ATOM 766 C CA . LYS A 1 96 ? -9.726 2.129 26.084 1.00 90.25 96 LYS A CA 1
ATOM 767 C C . LYS A 1 96 ? -10.714 3.274 25.940 1.00 90.25 96 LYS A C 1
ATOM 769 O O . LYS A 1 96 ? -11.752 3.227 26.581 1.00 90.25 96 LYS A O 1
ATOM 774 N N . LEU A 1 97 ? -10.400 4.285 25.126 1.00 89.88 97 LEU A N 1
ATOM 775 C CA . LEU A 1 97 ? -11.305 5.403 24.883 1.00 89.88 97 LEU A CA 1
ATOM 776 C C . LEU A 1 97 ? -12.586 4.914 24.222 1.00 89.88 97 LEU A C 1
ATOM 778 O O . LEU A 1 97 ? -13.635 5.162 24.788 1.00 89.88 97 LEU A O 1
ATOM 782 N N . ILE A 1 98 ? -12.502 4.178 23.112 1.00 89.94 98 ILE A N 1
ATOM 783 C CA . ILE A 1 98 ? -13.658 3.669 22.355 1.00 89.94 98 ILE A CA 1
ATOM 784 C C . ILE A 1 98 ? -14.596 2.831 23.233 1.00 89.94 98 ILE A C 1
ATOM 786 O O . ILE A 1 98 ? -15.809 2.981 23.142 1.00 89.94 98 ILE A O 1
ATOM 790 N N . ARG A 1 99 ? -14.048 1.982 24.111 1.00 89.12 99 ARG A N 1
ATOM 791 C CA . ARG A 1 99 ? -14.831 1.094 24.988 1.00 89.12 99 ARG A CA 1
ATOM 792 C C . ARG A 1 99 ? -15.475 1.788 26.186 1.00 89.12 99 ARG A C 1
ATOM 794 O O . ARG A 1 99 ? -16.149 1.129 26.975 1.00 89.12 99 ARG A O 1
ATOM 801 N N . ARG A 1 100 ? -15.251 3.089 26.383 1.00 90.06 100 ARG A N 1
ATOM 802 C CA . ARG A 1 100 ? -15.851 3.789 27.517 1.00 90.06 100 ARG A CA 1
ATOM 803 C C . ARG A 1 100 ? -17.381 3.827 27.386 1.00 90.06 100 ARG A C 1
ATOM 805 O O . ARG A 1 100 ? -17.882 4.258 26.349 1.00 90.06 100 ARG A O 1
ATOM 812 N N . PRO A 1 101 ? -18.127 3.501 28.455 1.00 86.75 101 PRO A N 1
ATOM 813 C CA . PRO A 1 101 ? -19.589 3.440 28.412 1.00 86.75 101 PRO A CA 1
ATOM 814 C C . PRO A 1 101 ? -20.251 4.816 28.254 1.00 86.75 101 PRO A C 1
ATOM 816 O O . PRO A 1 101 ? -21.417 4.904 27.888 1.00 86.75 101 PRO A O 1
ATOM 819 N N . ASP A 1 102 ? -19.531 5.910 28.526 1.00 90.19 102 ASP A N 1
ATOM 820 C CA . ASP A 1 102 ? -20.066 7.267 28.413 1.00 90.19 102 ASP A CA 1
ATOM 821 C C . ASP A 1 102 ? -20.042 7.830 26.980 1.00 90.19 102 ASP A C 1
ATOM 823 O O . ASP A 1 102 ? -20.559 8.926 26.737 1.00 90.19 102 ASP A O 1
ATOM 827 N N . ILE A 1 103 ? -19.466 7.100 26.021 1.00 88.31 103 ILE A N 1
ATOM 828 C CA . ILE A 1 103 ? -19.448 7.491 24.610 1.00 88.31 103 ILE A CA 1
ATOM 829 C C . ILE A 1 103 ? -20.771 7.114 23.952 1.00 88.31 103 ILE A C 1
ATOM 831 O O . ILE A 1 103 ? -21.137 5.948 23.866 1.00 88.31 103 ILE A O 1
ATOM 835 N N . LYS A 1 104 ? -21.461 8.122 23.413 1.00 90.50 104 LYS A N 1
ATOM 836 C CA . LYS A 1 104 ? -22.721 7.926 22.677 1.00 90.50 104 LYS A CA 1
ATOM 837 C C . LYS A 1 104 ? -22.522 7.731 21.174 1.00 90.50 104 LYS A C 1
ATOM 839 O O . LYS A 1 104 ? -23.428 7.257 20.501 1.00 90.50 104 LYS A O 1
ATOM 844 N N . MET A 1 105 ? -21.390 8.184 20.636 1.00 91.62 105 MET A N 1
ATOM 845 C CA . MET A 1 105 ? -21.113 8.200 19.199 1.00 91.62 105 MET A CA 1
ATOM 846 C C . MET A 1 105 ? -19.618 8.380 18.939 1.00 91.62 105 MET A C 1
ATOM 848 O O . MET A 1 105 ? -18.943 9.148 19.639 1.00 91.62 105 MET A O 1
ATOM 852 N N . VAL A 1 106 ? -19.131 7.737 17.882 1.00 93.94 106 VAL A N 1
ATOM 853 C CA . VAL A 1 106 ? -17.775 7.923 17.365 1.00 93.94 106 VAL A CA 1
ATOM 854 C C . VAL A 1 106 ? -17.824 8.688 16.047 1.00 93.94 106 VAL A C 1
ATOM 856 O O . VAL A 1 106 ? -18.665 8.418 15.193 1.00 93.94 106 VAL A O 1
ATOM 859 N N . VAL A 1 107 ? -16.913 9.645 15.868 1.00 94.38 107 VAL A N 1
ATOM 860 C CA . VAL A 1 107 ? -16.716 10.330 14.587 1.00 94.38 107 VAL A CA 1
ATOM 861 C C . VAL A 1 107 ? -15.393 9.894 13.970 1.00 94.38 107 VAL A C 1
ATOM 863 O O . VAL A 1 107 ? -14.316 10.165 14.509 1.00 94.38 107 VAL A O 1
ATOM 866 N N . HIS A 1 108 ? -15.503 9.229 12.825 1.00 94.25 108 HIS A N 1
ATOM 867 C CA . HIS A 1 108 ? -14.418 8.856 11.937 1.00 94.25 108 HIS A CA 1
ATOM 868 C C . HIS A 1 108 ? -13.947 10.091 11.158 1.00 94.25 108 HIS A C 1
ATOM 870 O O . HIS A 1 108 ? -14.629 10.577 10.251 1.00 94.25 108 HIS A O 1
ATOM 876 N N . CYS A 1 109 ? -12.740 10.562 11.465 1.00 93.19 109 CYS A N 1
ATOM 877 C CA . CYS A 1 109 ? -12.103 11.721 10.838 1.00 93.19 109 CYS A CA 1
ATOM 878 C C . CYS A 1 109 ? -10.837 11.360 10.044 1.00 93.19 109 CYS A C 1
ATOM 880 O O . CYS A 1 109 ? -9.985 12.227 9.895 1.00 93.19 109 CYS A O 1
ATOM 882 N N . GLY A 1 110 ? -10.675 10.110 9.598 1.00 90.12 110 GLY A N 1
ATOM 883 C CA . GLY A 1 110 ? -9.561 9.736 8.723 1.00 90.12 110 GLY A CA 1
ATOM 884 C C . GLY A 1 110 ? -9.574 10.457 7.367 1.00 90.12 110 GLY A C 1
ATOM 885 O O . GLY A 1 110 ? -10.610 11.000 6.961 1.00 90.12 110 GLY A O 1
ATOM 886 N N . ASP A 1 111 ? -8.457 10.406 6.649 1.00 91.50 111 ASP A N 1
ATOM 887 C CA . ASP A 1 111 ? -8.286 10.988 5.317 1.00 91.50 111 ASP A CA 1
ATOM 888 C C . ASP A 1 111 ? -9.438 10.548 4.381 1.00 91.50 111 ASP A C 1
ATOM 890 O O . ASP A 1 111 ? -9.928 9.417 4.487 1.00 91.50 111 ASP A O 1
ATOM 894 N N . PRO A 1 112 ? -9.939 11.419 3.487 1.00 91.12 112 PRO A N 1
ATOM 895 C CA . PRO A 1 112 ? -11.065 11.135 2.590 1.00 91.12 112 PRO A CA 1
ATOM 896 C C . PRO A 1 112 ? -10.651 10.246 1.397 1.00 91.12 112 PRO A C 1
ATOM 898 O O . PRO A 1 112 ? -10.962 10.546 0.243 1.00 91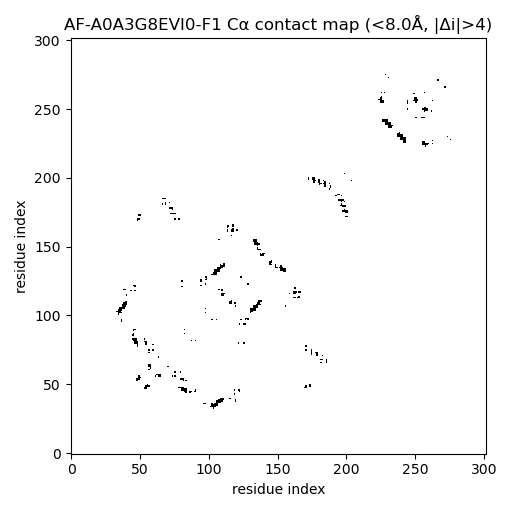.12 112 PRO A O 1
ATOM 901 N N . ASP A 1 113 ? -9.934 9.155 1.669 1.00 92.56 113 ASP A N 1
ATOM 902 C CA . ASP A 1 113 ? -9.460 8.169 0.700 1.00 92.56 113 ASP A CA 1
ATOM 903 C C . ASP A 1 113 ? -9.649 6.718 1.197 1.00 92.56 113 ASP A C 1
ATOM 905 O O . ASP A 1 113 ? -10.151 6.465 2.296 1.00 92.56 113 ASP A O 1
ATOM 909 N N . ASP A 1 114 ? -9.291 5.748 0.346 1.00 90.75 114 ASP A N 1
ATOM 910 C CA . ASP A 1 114 ? -9.505 4.320 0.613 1.00 90.75 114 ASP A CA 1
ATOM 911 C C . ASP A 1 114 ? -8.695 3.839 1.840 1.00 90.75 114 ASP A C 1
ATOM 913 O O . ASP A 1 114 ? -9.160 2.983 2.590 1.00 90.75 114 ASP A O 1
ATOM 917 N N . GLU A 1 115 ? -7.480 4.363 2.051 1.00 87.88 115 GLU A N 1
ATOM 918 C CA . GLU A 1 115 ? -6.612 3.966 3.175 1.00 87.88 115 GLU A CA 1
ATOM 919 C C . GLU A 1 115 ? -7.072 4.611 4.490 1.00 87.88 115 GLU A C 1
ATOM 921 O O . GLU A 1 115 ? -7.073 3.949 5.526 1.00 87.88 115 GLU A O 1
ATOM 926 N N . GLY A 1 116 ? -7.505 5.872 4.457 1.00 90.00 116 GLY A N 1
ATOM 927 C CA . GLY A 1 116 ? -8.050 6.591 5.603 1.00 90.00 116 GLY A CA 1
ATOM 928 C C . GLY A 1 116 ? -9.343 5.965 6.115 1.00 90.00 116 GLY A C 1
ATOM 929 O O . GLY A 1 116 ? -9.523 5.864 7.330 1.00 90.00 116 GLY A O 1
ATOM 930 N N . GLN A 1 117 ? -10.203 5.482 5.207 1.00 93.12 117 GLN A N 1
ATOM 931 C CA . GLN A 1 117 ? -11.389 4.703 5.573 1.00 93.12 117 GLN A CA 1
ATOM 932 C C . GLN A 1 117 ? -11.008 3.358 6.207 1.00 93.12 117 GLN A C 1
ATOM 934 O O . GLN A 1 117 ? -11.488 3.019 7.288 1.00 93.12 117 GLN A O 1
ATOM 939 N N . LEU A 1 118 ? -10.110 2.604 5.559 1.00 90.25 118 LEU A N 1
ATOM 940 C CA . LEU A 1 118 ? -9.642 1.307 6.055 1.00 90.25 118 LEU A CA 1
ATOM 941 C C . LEU A 1 118 ? -9.097 1.401 7.481 1.00 90.25 118 LEU A C 1
ATOM 943 O O . LEU A 1 118 ? -9.423 0.580 8.333 1.00 90.25 118 LEU A O 1
ATOM 947 N N . LEU A 1 119 ? -8.262 2.406 7.728 1.00 89.12 119 LEU A N 1
ATOM 948 C CA . LEU A 1 119 ? -7.492 2.510 8.952 1.00 89.12 119 LEU A CA 1
ATOM 949 C C . LEU A 1 119 ? -8.357 2.675 10.196 1.00 89.12 119 LEU A C 1
ATOM 951 O O . LEU A 1 119 ? -8.130 2.008 11.205 1.00 89.12 119 LEU A O 1
ATOM 955 N N . VAL A 1 120 ? -9.309 3.605 10.161 1.00 91.12 120 VAL A N 1
ATOM 956 C CA . VAL A 1 120 ? -10.132 3.886 11.341 1.00 91.12 120 VAL A CA 1
ATOM 957 C C . VAL A 1 120 ? -11.150 2.769 11.537 1.00 91.12 120 VAL A C 1
ATOM 959 O O . VAL A 1 120 ? -11.355 2.353 12.675 1.00 91.12 120 VAL A O 1
ATOM 962 N N . ASP A 1 121 ? -11.724 2.230 10.459 1.00 91.75 121 ASP A N 1
ATOM 963 C CA . ASP A 1 121 ? -12.643 1.093 10.545 1.00 91.75 121 ASP A CA 1
ATOM 964 C C . ASP A 1 121 ? -11.968 -0.153 11.141 1.00 91.75 121 ASP A C 1
ATOM 966 O O . ASP A 1 121 ? -12.554 -0.796 12.007 1.00 91.75 121 ASP A O 1
ATOM 970 N N . GLU A 1 122 ? -10.714 -0.453 10.782 1.00 88.31 122 GLU A N 1
ATOM 971 C CA . GLU A 1 122 ? -9.946 -1.543 11.409 1.00 88.31 122 GLU A CA 1
ATOM 972 C C . GLU A 1 122 ? -9.769 -1.344 12.913 1.00 88.31 122 GLU A C 1
ATOM 974 O O . GLU A 1 122 ? -9.854 -2.297 13.686 1.00 88.31 122 GLU A O 1
ATOM 979 N N . VAL A 1 123 ? -9.529 -0.106 13.347 1.00 88.81 123 VAL A N 1
ATOM 980 C CA . VAL A 1 123 ? -9.405 0.209 14.773 1.00 88.81 123 VAL A CA 1
ATOM 981 C C . VAL A 1 123 ? -10.731 0.027 15.496 1.00 88.81 123 VAL A C 1
ATOM 983 O O . VAL A 1 123 ? -10.744 -0.489 16.613 1.00 88.81 123 VAL A O 1
ATOM 986 N N . LEU A 1 124 ? -11.837 0.433 14.878 1.00 90.94 124 LEU A N 1
ATOM 987 C CA . LEU A 1 124 ? -13.174 0.258 15.441 1.00 90.94 124 LEU A CA 1
ATOM 988 C C . LEU A 1 124 ? -13.548 -1.224 15.545 1.00 90.94 124 LEU A C 1
ATOM 990 O O . LEU A 1 124 ? -14.077 -1.641 16.577 1.00 90.94 124 LEU A O 1
ATOM 994 N N . GLU A 1 125 ? -13.218 -2.014 14.523 1.00 89.31 125 GLU A N 1
ATOM 995 C CA . GLU A 1 125 ? -13.426 -3.463 14.486 1.00 89.31 125 GLU A CA 1
ATOM 996 C C . GLU A 1 125 ? -12.569 -4.174 15.542 1.00 89.31 125 GLU A C 1
ATOM 998 O O . GLU A 1 125 ? -13.097 -4.921 16.365 1.00 89.31 125 GLU A O 1
ATOM 1003 N N . PHE A 1 126 ? -11.274 -3.855 15.626 1.00 86.94 126 PHE A N 1
ATOM 1004 C CA . PHE A 1 126 ? -10.369 -4.389 16.651 1.00 86.94 126 PHE A CA 1
ATOM 1005 C C . PHE A 1 126 ? -10.785 -3.997 18.078 1.00 86.94 126 PHE A C 1
ATOM 1007 O O . PHE A 1 126 ? -10.670 -4.787 19.017 1.00 86.94 126 PHE A O 1
ATOM 1014 N N . ALA A 1 127 ? -11.290 -2.775 18.266 1.00 88.62 127 ALA A N 1
ATOM 1015 C CA . ALA A 1 127 ? -11.792 -2.326 19.559 1.00 88.62 127 ALA A CA 1
ATOM 1016 C C . ALA A 1 127 ? -13.118 -3.002 19.949 1.00 88.62 127 ALA A C 1
ATOM 1018 O O . ALA A 1 127 ? -13.452 -2.987 21.137 1.00 88.62 127 ALA A O 1
ATOM 1019 N N . GLY A 1 128 ? -13.846 -3.612 19.006 1.00 89.50 128 GLY A N 1
ATOM 1020 C CA . GLY A 1 128 ? -15.188 -4.152 19.229 1.00 89.50 128 GLY A CA 1
ATOM 1021 C C . GLY A 1 128 ? -16.220 -3.049 19.474 1.00 89.50 128 GLY A C 1
ATOM 1022 O O . GLY A 1 128 ? -17.045 -3.161 20.377 1.00 89.50 128 GLY A O 1
ATOM 1023 N N . ASN A 1 129 ? -16.125 -1.938 18.738 1.00 91.62 129 ASN A N 1
ATOM 1024 C CA . ASN A 1 129 ? -17.012 -0.791 18.912 1.00 91.62 129 ASN A CA 1
ATOM 1025 C C . ASN A 1 129 ? -18.476 -1.144 18.597 1.00 91.62 129 ASN A C 1
ATOM 1027 O O . ASN A 1 129 ? -18.788 -1.574 17.490 1.00 91.62 129 ASN A O 1
ATOM 1031 N N . THR A 1 130 ? -19.379 -0.847 19.532 1.00 89.25 130 THR A N 1
ATOM 1032 C CA . THR A 1 130 ? -20.836 -0.987 19.361 1.00 89.25 130 THR A CA 1
ATOM 1033 C C . THR A 1 130 ? -21.558 0.354 19.210 1.00 89.25 130 THR A C 1
ATOM 1035 O O . THR A 1 130 ? -22.731 0.386 18.843 1.00 89.25 130 THR A O 1
ATOM 1038 N N . ALA A 1 131 ? -20.878 1.475 19.477 1.00 91.38 131 ALA A N 1
ATOM 1039 C CA . ALA A 1 131 ? -21.466 2.805 19.371 1.00 91.38 131 ALA A CA 1
ATOM 1040 C C . ALA A 1 131 ? -21.676 3.215 17.898 1.00 91.38 131 ALA A C 1
ATOM 1042 O O . ALA A 1 131 ? -20.862 2.854 17.042 1.00 91.38 131 ALA A O 1
ATOM 1043 N N . PRO A 1 132 ? -22.706 4.022 17.582 1.00 94.50 132 PRO A N 1
ATOM 1044 C CA . PRO A 1 132 ? -22.934 4.505 16.224 1.00 94.50 132 PRO A CA 1
ATOM 1045 C C . PRO A 1 132 ? -21.747 5.339 15.726 1.00 94.50 132 PRO A C 1
ATOM 1047 O O . PRO A 1 132 ? -21.201 6.176 16.456 1.00 94.50 132 PRO A O 1
ATOM 1050 N N . VAL A 1 133 ? -21.371 5.125 14.463 1.00 96.25 133 VAL A N 1
ATOM 1051 C CA . VAL A 1 133 ? -20.207 5.760 13.834 1.00 96.25 133 VAL A CA 1
ATOM 1052 C C . VAL A 1 133 ? -20.664 6.725 12.746 1.00 96.25 133 VAL A C 1
ATOM 1054 O O . VAL A 1 133 ? -21.421 6.364 11.849 1.00 96.25 133 VAL A O 1
ATOM 1057 N N . LYS A 1 134 ? -20.173 7.961 12.807 1.00 96.31 134 LYS A N 1
ATOM 1058 C CA . LYS A 1 134 ? -20.372 8.980 11.773 1.00 96.31 134 LYS A CA 1
ATOM 1059 C C . LYS A 1 134 ? -19.062 9.314 11.077 1.00 96.31 134 LYS A C 1
ATOM 1061 O O . LYS A 1 134 ? -18.009 9.296 11.704 1.00 96.31 134 LYS A O 1
ATOM 1066 N N . ARG A 1 135 ? -19.126 9.673 9.800 1.00 95.88 135 ARG A N 1
ATOM 1067 C CA . ARG A 1 135 ? -17.974 10.028 8.969 1.00 95.88 135 ARG A CA 1
ATOM 1068 C C . ARG A 1 135 ? -17.907 11.537 8.743 1.00 95.88 135 ARG A C 1
ATOM 1070 O O . ARG A 1 135 ? -18.873 12.136 8.271 1.00 95.88 135 ARG A O 1
ATOM 1077 N N . ALA A 1 136 ? -16.756 12.137 9.047 1.00 94.88 136 ALA A N 1
ATOM 1078 C CA . ALA A 1 136 ? -16.430 13.525 8.719 1.00 94.88 136 ALA A CA 1
ATOM 1079 C C . ALA A 1 136 ? -15.435 13.560 7.552 1.00 94.88 136 ALA A C 1
ATOM 1081 O O . ALA A 1 136 ? -14.333 13.033 7.683 1.00 94.88 136 ALA A O 1
ATOM 1082 N N . LEU A 1 137 ? -15.805 14.172 6.425 1.00 93.69 137 LEU A N 1
ATOM 1083 C CA . LEU A 1 137 ? -14.943 14.284 5.242 1.00 93.69 137 LEU A CA 1
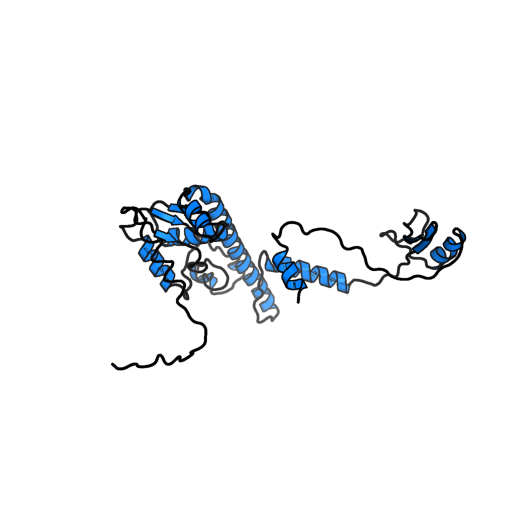ATOM 1084 C C . LEU A 1 137 ? -14.197 15.621 5.260 1.00 93.69 137 LEU A C 1
ATOM 1086 O O . LEU A 1 137 ? -14.783 16.668 4.990 1.00 93.69 137 LEU A O 1
ATOM 1090 N N . ILE A 1 138 ? -12.910 15.583 5.600 1.00 91.25 138 ILE A N 1
ATOM 1091 C CA . ILE A 1 138 ? -12.061 16.771 5.721 1.00 91.25 138 ILE A CA 1
ATOM 1092 C C . ILE A 1 138 ? -11.045 16.751 4.578 1.00 91.25 138 ILE A C 1
ATOM 1094 O O . ILE A 1 138 ? -10.082 15.997 4.615 1.00 91.25 138 ILE A O 1
ATOM 1098 N N . ASN A 1 139 ? -11.269 17.583 3.561 1.00 88.69 139 ASN A N 1
ATOM 1099 C CA . ASN A 1 139 ? -10.343 17.729 2.427 1.00 88.69 139 ASN A CA 1
ATOM 1100 C C . ASN A 1 139 ? -9.307 18.842 2.656 1.00 88.69 139 ASN A C 1
ATOM 1102 O O . ASN A 1 139 ? -8.310 18.919 1.945 1.00 88.69 139 ASN A O 1
ATOM 1106 N N . ASP A 1 140 ? -9.580 19.733 3.610 1.00 88.12 140 ASP A N 1
ATOM 1107 C CA . ASP A 1 140 ? -8.761 20.893 3.934 1.00 88.12 140 ASP A CA 1
ATOM 1108 C C . ASP A 1 140 ? -8.737 21.090 5.457 1.00 88.12 140 ASP A C 1
ATOM 1110 O O . ASP A 1 140 ? -9.767 21.025 6.130 1.00 88.12 140 ASP A O 1
ATOM 1114 N N . ASN A 1 141 ? -7.543 21.339 5.990 1.00 88.12 141 ASN A N 1
ATOM 1115 C CA . ASN A 1 141 ? -7.283 21.523 7.414 1.00 88.12 141 ASN A CA 1
ATOM 1116 C C . ASN A 1 141 ? -7.576 22.952 7.903 1.00 88.12 141 ASN A C 1
ATOM 1118 O O . ASN A 1 141 ? -7.340 23.261 9.075 1.00 88.12 141 ASN A O 1
ATOM 1122 N N . THR A 1 142 ? -8.084 23.838 7.040 1.00 91.81 142 THR A N 1
ATOM 1123 C CA . THR A 1 142 ? -8.548 25.165 7.456 1.00 91.81 142 THR A CA 1
ATOM 1124 C C . THR A 1 142 ? -9.734 25.069 8.424 1.00 91.81 142 THR A C 1
ATOM 1126 O O . THR A 1 142 ? -10.628 24.229 8.301 1.00 91.81 142 THR A O 1
ATOM 1129 N N . ALA A 1 143 ? -9.770 25.960 9.421 1.00 90.69 143 ALA A N 1
ATOM 1130 C CA . ALA A 1 143 ? -10.819 25.951 10.444 1.00 90.69 143 ALA A CA 1
ATOM 1131 C C . ALA A 1 143 ? -12.257 26.029 9.876 1.00 90.69 143 ALA A C 1
ATOM 1133 O O . ALA A 1 143 ? -13.121 25.314 10.394 1.00 90.69 143 ALA A O 1
ATOM 1134 N N . PRO A 1 144 ? -12.552 26.828 8.826 1.00 91.62 144 PRO A N 1
ATOM 1135 C CA . PRO A 1 144 ? -13.873 26.838 8.198 1.00 91.62 144 PRO A CA 1
ATOM 1136 C C . PRO A 1 144 ? -14.243 25.492 7.560 1.00 91.62 144 PRO A C 1
ATOM 1138 O O . PRO A 1 144 ? -15.360 25.014 7.763 1.00 91.62 144 PRO A O 1
ATOM 1141 N N . ALA A 1 145 ? -13.310 24.850 6.848 1.00 89.25 145 ALA A N 1
ATOM 1142 C CA . ALA A 1 145 ? -13.543 23.561 6.199 1.00 89.25 145 ALA A CA 1
ATOM 1143 C C . ALA A 1 145 ? -13.817 22.451 7.224 1.00 89.25 145 ALA A C 1
ATOM 1145 O O . ALA A 1 145 ? -14.785 21.702 7.086 1.00 89.25 145 ALA A O 1
ATOM 1146 N N . VAL A 1 146 ? -13.038 22.406 8.308 1.00 90.50 146 VAL A N 1
ATOM 1147 C CA . VAL A 1 146 ? -13.238 21.445 9.403 1.00 90.50 146 VAL A CA 1
ATOM 1148 C C . VAL A 1 146 ? -14.585 21.662 10.100 1.00 90.50 146 VAL A C 1
ATOM 1150 O O . VAL A 1 146 ? -15.305 20.696 10.353 1.00 90.50 146 VAL A O 1
ATOM 1153 N N . LYS A 1 147 ? -14.970 22.915 10.389 1.00 92.06 147 LYS A N 1
ATOM 1154 C CA . LYS A 1 147 ? -16.287 23.224 10.981 1.00 92.06 147 LYS A CA 1
ATOM 1155 C C . LYS A 1 147 ? -17.426 22.767 10.071 1.00 92.06 147 LYS A C 1
ATOM 1157 O O . LYS A 1 147 ? -18.365 22.136 10.550 1.00 92.06 147 LYS A O 1
ATOM 1162 N N . LYS A 1 148 ? -17.319 23.034 8.766 1.00 92.50 148 LYS A N 1
ATOM 1163 C CA . LYS A 1 148 ? -18.292 22.574 7.769 1.00 92.50 148 LYS A CA 1
ATOM 1164 C C . LYS A 1 148 ? -18.411 21.048 7.781 1.00 92.50 148 LYS A C 1
ATOM 1166 O O . LYS A 1 148 ? -19.520 20.546 7.906 1.00 92.50 148 LYS A O 1
ATOM 1171 N N . ALA A 1 149 ? -17.287 20.330 7.755 1.00 91.81 149 ALA A N 1
ATOM 1172 C CA . ALA A 1 149 ? -17.258 18.866 7.766 1.00 91.81 149 ALA A CA 1
ATOM 1173 C C . ALA A 1 149 ? -17.869 18.253 9.039 1.00 91.81 149 ALA A C 1
ATOM 1175 O O . ALA A 1 149 ? -18.559 17.239 8.965 1.00 91.81 149 ALA A O 1
ATOM 1176 N N . ILE A 1 150 ? -17.648 18.872 10.204 1.00 90.88 150 ILE A N 1
ATOM 1177 C CA . ILE A 1 150 ? -18.236 18.434 11.482 1.00 90.88 150 ILE A CA 1
ATOM 1178 C C . ILE A 1 150 ? -19.747 18.698 11.532 1.00 90.88 150 ILE A C 1
ATOM 1180 O O . ILE A 1 150 ? -20.467 17.958 12.195 1.00 90.88 150 ILE A O 1
ATOM 1184 N N . ASN A 1 151 ? -20.239 19.727 10.842 1.00 93.25 151 ASN A N 1
ATOM 1185 C CA . ASN A 1 151 ? -21.672 20.011 10.765 1.00 93.25 151 ASN A CA 1
ATOM 1186 C C . ASN A 1 151 ? -22.389 19.140 9.718 1.00 93.25 151 ASN A C 1
ATOM 1188 O O . ASN A 1 151 ? -23.592 18.926 9.829 1.00 93.25 151 ASN A O 1
ATOM 1192 N N . SER A 1 152 ? -21.665 18.610 8.730 1.00 93.62 152 SER A N 1
ATOM 1193 C CA . SER A 1 152 ? -22.191 17.760 7.656 1.00 93.62 152 SER A CA 1
ATOM 1194 C C . SER A 1 152 ? -21.741 16.299 7.803 1.00 93.62 152 SER A C 1
ATOM 1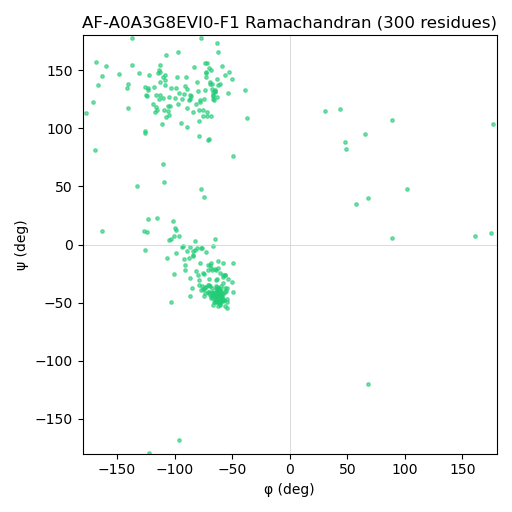196 O O . SER A 1 152 ? -21.138 15.729 6.889 1.00 93.62 152 SER A O 1
ATOM 1198 N N . LEU A 1 153 ? -21.985 15.696 8.970 1.00 94.94 153 LEU A N 1
ATOM 1199 C CA . LEU A 1 153 ? -21.632 14.297 9.223 1.00 94.94 153 LEU A CA 1
ATOM 1200 C C . LEU A 1 153 ? -22.506 13.343 8.410 1.00 94.94 153 LEU A C 1
ATOM 1202 O O . LEU A 1 153 ? -23.725 13.496 8.355 1.00 94.94 153 LEU A O 1
ATOM 1206 N N . ARG A 1 154 ? -21.880 12.307 7.853 1.00 95.88 154 ARG A N 1
ATOM 1207 C CA . ARG A 1 154 ? -22.566 11.214 7.154 1.00 95.88 154 ARG A CA 1
ATOM 1208 C C . ARG A 1 154 ? -22.544 9.937 7.974 1.00 95.88 154 ARG A C 1
ATOM 1210 O O . ARG A 1 154 ? -21.764 9.824 8.920 1.00 95.88 154 ARG A O 1
ATOM 1217 N N . ASP A 1 155 ? -23.404 8.983 7.637 1.00 96.94 155 ASP A N 1
ATOM 1218 C CA . ASP A 1 155 ? -23.291 7.658 8.233 1.00 96.94 155 ASP A CA 1
ATOM 1219 C C . ASP A 1 155 ? -22.038 6.942 7.720 1.00 96.94 155 ASP A C 1
ATOM 1221 O O . ASP A 1 155 ? -21.685 7.070 6.547 1.00 96.94 155 ASP A O 1
ATOM 1225 N N . ASN A 1 156 ? -21.331 6.226 8.597 1.00 96.25 156 ASN A N 1
ATOM 1226 C CA . ASN A 1 156 ? -20.156 5.467 8.175 1.00 96.25 156 ASN A CA 1
ATOM 1227 C C . ASN A 1 156 ? -20.548 4.242 7.329 1.00 96.25 156 ASN A C 1
ATOM 1229 O O . ASN A 1 156 ? -19.740 3.785 6.523 1.00 96.25 156 ASN A O 1
ATOM 1233 N N . SER A 1 157 ? -21.790 3.747 7.445 1.00 95.25 157 SER A N 1
ATOM 1234 C CA . SER A 1 157 ? -22.299 2.646 6.617 1.00 95.25 157 SER A CA 1
ATOM 1235 C C . SER A 1 157 ? -22.243 2.954 5.120 1.00 95.25 157 SER A C 1
ATOM 1237 O O . SER A 1 157 ? -21.956 2.058 4.327 1.00 95.25 157 SER A O 1
ATOM 1239 N N . ASP A 1 158 ? -22.433 4.222 4.736 1.00 96.44 158 ASP A N 1
ATOM 1240 C CA . ASP A 1 158 ? -22.350 4.688 3.345 1.00 96.44 158 ASP A CA 1
ATOM 1241 C C . ASP A 1 158 ? -20.980 4.391 2.709 1.00 96.44 158 ASP A C 1
ATOM 1243 O O . ASP A 1 158 ? -20.861 4.262 1.491 1.00 96.44 158 ASP A O 1
ATOM 1247 N N . PHE A 1 159 ? -19.931 4.286 3.531 1.00 96.12 159 PHE A N 1
ATOM 1248 C CA . PHE A 1 159 ? -18.545 4.098 3.103 1.00 96.12 159 PHE A CA 1
ATOM 1249 C C . PHE A 1 159 ? -18.086 2.640 3.216 1.00 96.12 159 PHE A C 1
ATOM 1251 O O . PHE A 1 159 ? -16.922 2.334 2.946 1.00 96.12 159 PHE A O 1
ATOM 1258 N N . ARG A 1 160 ? -18.996 1.704 3.530 1.00 94.25 160 ARG A N 1
ATOM 1259 C CA . ARG A 1 160 ? -18.665 0.277 3.656 1.00 94.25 160 ARG A CA 1
ATOM 1260 C C . ARG A 1 160 ? -18.025 -0.287 2.387 1.00 94.25 160 ARG A C 1
ATOM 1262 O O . ARG A 1 160 ? -17.088 -1.073 2.484 1.00 94.25 160 ARG A O 1
ATOM 1269 N N . GLY A 1 161 ? -18.475 0.137 1.205 1.00 95.94 161 GLY A N 1
ATOM 1270 C CA . GLY A 1 161 ? -17.868 -0.272 -0.067 1.00 95.94 161 GLY A CA 1
ATOM 1271 C C . GLY A 1 161 ? -16.406 0.173 -0.207 1.00 95.94 161 GLY A C 1
ATOM 1272 O O . GLY A 1 161 ? -15.568 -0.595 -0.678 1.00 95.94 161 GLY A O 1
ATOM 1273 N N . MET A 1 162 ? -16.083 1.380 0.267 1.00 94.81 162 MET A N 1
ATOM 1274 C CA . MET A 1 162 ? -14.726 1.936 0.260 1.00 94.81 162 MET A CA 1
ATOM 1275 C C . MET A 1 162 ? -13.802 1.147 1.196 1.00 94.81 162 MET A C 1
ATOM 1277 O O . MET A 1 162 ? -12.718 0.723 0.790 1.00 94.81 162 MET A O 1
ATOM 1281 N N . TYR A 1 163 ? -14.286 0.855 2.408 1.00 92.69 163 TYR A N 1
ATOM 1282 C CA . TYR A 1 163 ? -13.611 -0.032 3.354 1.00 92.69 163 TYR A CA 1
ATOM 1283 C C . TYR A 1 163 ? -13.347 -1.416 2.748 1.00 92.69 163 TYR A C 1
ATOM 1285 O O . TYR A 1 163 ? -12.205 -1.872 2.734 1.00 92.69 163 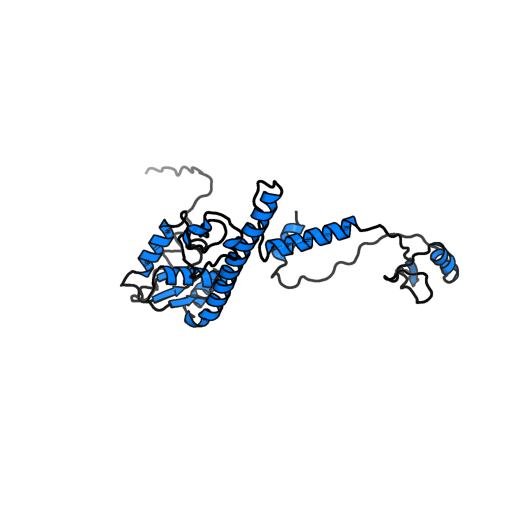TYR A O 1
ATOM 1293 N N . LEU A 1 164 ? -14.379 -2.076 2.200 1.00 91.88 164 LEU A N 1
ATOM 1294 C CA . LEU A 1 164 ? -14.260 -3.424 1.633 1.00 91.88 164 LEU A CA 1
ATOM 1295 C C . LEU A 1 164 ? -13.249 -3.459 0.481 1.00 91.88 164 LEU A C 1
ATOM 1297 O O . LEU A 1 164 ? -12.396 -4.343 0.443 1.00 91.88 164 LEU A O 1
ATOM 1301 N N . LYS A 1 165 ? -13.283 -2.471 -0.419 1.00 93.81 165 LYS A N 1
ATOM 1302 C CA . LYS A 1 165 ? -12.315 -2.330 -1.515 1.00 93.81 165 LYS A CA 1
ATOM 1303 C C . LYS A 1 165 ? -10.875 -2.245 -0.995 1.00 93.81 165 LYS A C 1
ATOM 1305 O O . LYS A 1 165 ? -9.994 -2.952 -1.491 1.00 93.81 165 LYS A O 1
ATOM 1310 N N . ALA A 1 166 ? -10.629 -1.400 0.004 1.00 90.31 166 ALA A N 1
ATOM 1311 C CA . ALA A 1 166 ? -9.306 -1.230 0.597 1.00 90.31 166 ALA A CA 1
ATOM 1312 C C . ALA A 1 166 ? -8.836 -2.492 1.346 1.00 90.31 166 ALA A C 1
ATOM 1314 O O . ALA A 1 166 ? -7.691 -2.921 1.177 1.00 90.31 166 ALA A O 1
ATOM 1315 N N . LEU A 1 167 ? -9.739 -3.134 2.095 1.00 88.19 167 LEU A N 1
ATOM 1316 C CA . LEU A 1 167 ? -9.518 -4.408 2.784 1.00 88.19 167 LEU A CA 1
ATOM 1317 C C . LEU A 1 167 ? -9.124 -5.506 1.790 1.00 88.19 167 LEU A C 1
ATOM 1319 O O . LEU A 1 167 ? -8.126 -6.190 2.022 1.00 88.19 167 LEU A O 1
ATOM 1323 N N . MET A 1 168 ? -9.843 -5.646 0.676 1.00 89.56 168 MET A N 1
ATOM 1324 C CA . MET A 1 168 ? -9.544 -6.660 -0.339 1.00 89.56 168 MET A CA 1
ATOM 1325 C C . MET A 1 168 ? -8.201 -6.409 -1.016 1.00 89.56 168 MET A C 1
ATOM 1327 O O . MET A 1 168 ? -7.411 -7.340 -1.167 1.00 89.56 168 MET A O 1
ATOM 1331 N N . ARG A 1 169 ? -7.883 -5.151 -1.353 1.00 90.69 169 ARG A N 1
ATOM 1332 C CA . ARG A 1 169 ? -6.568 -4.803 -1.907 1.00 90.69 169 ARG A CA 1
ATOM 1333 C C . ARG A 1 169 ? -5.446 -5.150 -0.933 1.00 90.69 169 ARG A C 1
ATOM 1335 O O . ARG A 1 169 ? -4.488 -5.809 -1.328 1.00 90.69 169 ARG A O 1
ATOM 1342 N N . SER A 1 170 ? -5.563 -4.743 0.331 1.00 86.25 170 SER A N 1
ATOM 1343 C CA . SER A 1 170 ? -4.523 -5.017 1.323 1.00 86.25 170 SER A CA 1
ATOM 1344 C C . SER A 1 170 ? -4.333 -6.515 1.566 1.00 86.25 170 SER A C 1
ATOM 1346 O O . SER A 1 170 ? -3.199 -6.944 1.768 1.00 86.25 170 SER A O 1
ATOM 1348 N N . ALA A 1 171 ? -5.410 -7.302 1.575 1.00 85.94 171 ALA A N 1
ATOM 1349 C CA . ALA A 1 171 ? -5.328 -8.744 1.774 1.00 85.94 171 ALA A CA 1
ATOM 1350 C C . ALA A 1 171 ? -4.774 -9.469 0.533 1.00 85.94 171 ALA A C 1
ATOM 1352 O O . ALA A 1 171 ? -3.899 -10.324 0.660 1.00 85.94 171 ALA A O 1
ATOM 1353 N N . GLY A 1 172 ? -5.203 -9.079 -0.671 1.00 89.06 172 GLY A N 1
ATOM 1354 C CA . GLY A 1 172 ? -4.679 -9.618 -1.927 1.00 89.06 172 GLY A CA 1
ATOM 1355 C C . GLY A 1 172 ? -3.188 -9.330 -2.116 1.00 89.06 172 GLY A C 1
ATOM 1356 O O . GLY A 1 172 ? -2.426 -10.233 -2.461 1.00 89.06 172 GLY A O 1
ATOM 1357 N N . ASP A 1 173 ? -2.749 -8.103 -1.815 1.00 90.56 173 ASP A N 1
ATOM 1358 C CA . ASP A 1 173 ? -1.333 -7.723 -1.880 1.00 90.56 173 ASP A CA 1
ATOM 1359 C C . ASP A 1 173 ? -0.478 -8.531 -0.887 1.00 90.56 173 ASP A C 1
ATOM 1361 O O . ASP A 1 173 ? 0.643 -8.917 -1.224 1.00 90.56 173 ASP A O 1
ATOM 1365 N N . ALA A 1 174 ? -1.009 -8.842 0.302 1.00 86.12 174 ALA A N 1
ATOM 1366 C CA . ALA A 1 174 ? -0.335 -9.680 1.292 1.00 86.12 174 ALA A CA 1
ATOM 1367 C C . ALA A 1 174 ? -0.183 -11.131 0.811 1.00 86.12 174 ALA A C 1
ATOM 1369 O O . ALA A 1 174 ? 0.928 -11.661 0.790 1.00 86.12 174 ALA A O 1
ATOM 1370 N N . ILE A 1 175 ? -1.279 -11.762 0.377 1.00 89.31 175 ILE A N 1
ATOM 1371 C CA . ILE A 1 175 ? -1.278 -13.161 -0.081 1.00 89.31 175 ILE A CA 1
ATOM 1372 C C . ILE A 1 175 ? -0.347 -13.329 -1.277 1.00 89.31 175 ILE A C 1
ATOM 1374 O O . ILE A 1 175 ? 0.514 -14.212 -1.265 1.00 89.31 175 ILE A O 1
ATOM 1378 N N . PHE A 1 176 ? -0.477 -12.460 -2.282 1.00 92.50 176 PHE A N 1
ATOM 1379 C CA . PHE A 1 176 ? 0.374 -12.491 -3.465 1.00 92.50 176 PHE A CA 1
ATOM 1380 C C . PHE A 1 176 ? 1.835 -12.219 -3.100 1.00 92.50 176 PHE A C 1
ATOM 1382 O O . PHE A 1 176 ? 2.722 -12.979 -3.486 1.00 92.50 176 PHE A O 1
ATOM 1389 N N . GLY A 1 177 ? 2.086 -11.159 -2.326 1.00 92.12 177 GLY A N 1
ATOM 1390 C CA . GLY A 1 177 ? 3.431 -10.728 -1.965 1.00 92.12 177 GLY A CA 1
ATOM 1391 C C . GLY A 1 177 ? 4.199 -11.791 -1.187 1.00 92.12 177 GLY A C 1
ATOM 1392 O O . GLY A 1 177 ? 5.299 -12.171 -1.591 1.00 92.12 177 GLY A O 1
ATOM 1393 N N . PHE A 1 178 ? 3.621 -12.324 -0.107 1.00 90.44 178 PHE A N 1
ATOM 1394 C CA . PHE A 1 178 ? 4.289 -13.347 0.697 1.00 90.44 178 PHE A CA 1
ATOM 1395 C C . PHE A 1 178 ? 4.440 -14.667 -0.055 1.00 90.44 178 PHE A C 1
ATOM 1397 O O . PHE A 1 178 ? 5.530 -15.239 -0.038 1.00 90.44 178 PHE A O 1
ATOM 1404 N N . SER A 1 179 ? 3.392 -15.133 -0.743 1.00 93.44 179 SER A N 1
ATOM 1405 C CA . SER A 1 179 ? 3.446 -16.425 -1.439 1.00 93.44 179 SER A CA 1
ATOM 1406 C C . SER A 1 179 ? 4.486 -16.412 -2.557 1.00 93.44 179 SER A C 1
ATOM 1408 O O . SER A 1 179 ? 5.329 -17.304 -2.632 1.00 93.44 179 SER A O 1
ATOM 1410 N N . MET A 1 180 ? 4.487 -15.365 -3.387 1.00 95.44 180 MET A N 1
ATOM 1411 C CA . MET A 1 180 ? 5.427 -15.260 -4.500 1.00 95.44 180 MET A CA 1
ATOM 1412 C C . MET A 1 180 ? 6.853 -14.995 -4.019 1.00 95.44 180 MET A C 1
ATOM 1414 O O . MET A 1 180 ? 7.781 -15.627 -4.519 1.00 95.44 180 MET A O 1
ATOM 1418 N N . SER A 1 181 ? 7.047 -14.131 -3.016 1.00 94.62 181 SER A N 1
ATOM 1419 C CA . SER A 1 181 ? 8.389 -13.884 -2.469 1.00 94.62 181 SER A CA 1
ATOM 1420 C C . SER A 1 181 ? 8.998 -15.161 -1.884 1.00 94.62 181 SER A C 1
ATOM 1422 O O . SER A 1 181 ? 10.165 -15.457 -2.140 1.00 94.62 181 SER A O 1
ATOM 1424 N N . ARG A 1 182 ? 8.210 -15.964 -1.149 1.00 94.31 182 ARG A N 1
ATOM 1425 C CA . ARG A 1 182 ? 8.664 -17.262 -0.622 1.00 94.31 182 ARG A CA 1
ATOM 1426 C C . ARG A 1 182 ? 8.983 -18.246 -1.743 1.00 94.31 182 ARG A C 1
ATOM 1428 O O . ARG A 1 182 ? 10.067 -18.817 -1.727 1.00 94.31 182 ARG A O 1
ATOM 1435 N N . CYS A 1 183 ? 8.098 -18.386 -2.733 1.00 95.62 183 CYS A N 1
ATOM 1436 C CA . CYS A 1 183 ? 8.308 -19.266 -3.887 1.00 95.62 183 CYS A CA 1
ATOM 1437 C C . CYS A 1 183 ? 9.629 -18.960 -4.613 1.00 95.62 183 CYS A C 1
ATOM 1439 O O . CYS A 1 183 ? 10.489 -19.831 -4.746 1.00 95.62 183 CYS A O 1
ATOM 1441 N N . TYR A 1 184 ? 9.827 -17.702 -5.019 1.00 95.94 184 TYR A N 1
ATOM 1442 C CA . TYR A 1 184 ? 11.022 -17.290 -5.761 1.00 95.94 184 TYR A CA 1
ATOM 1443 C C . TYR A 1 184 ? 12.288 -17.370 -4.911 1.00 95.94 184 TYR A C 1
ATOM 1445 O O . TYR A 1 184 ? 13.335 -17.771 -5.414 1.00 95.94 184 TYR A O 1
ATOM 1453 N N . THR A 1 185 ? 12.202 -17.037 -3.622 1.00 95.81 185 THR A N 1
ATOM 1454 C CA . THR A 1 185 ? 13.350 -17.157 -2.717 1.00 95.81 185 THR A CA 1
ATOM 1455 C C . THR A 1 185 ? 13.769 -18.614 -2.531 1.00 95.81 185 THR A C 1
ATOM 1457 O O . THR A 1 185 ? 14.959 -18.897 -2.601 1.00 95.81 185 THR A O 1
ATOM 1460 N N . LEU A 1 186 ? 12.824 -19.541 -2.328 1.00 95.25 186 LEU A N 1
ATOM 1461 C CA . LEU A 1 186 ? 13.127 -20.971 -2.198 1.00 95.25 186 LEU A CA 1
ATOM 1462 C C . LEU A 1 186 ? 13.812 -21.501 -3.464 1.00 95.25 186 LEU A C 1
ATOM 1464 O O . LEU A 1 186 ? 14.907 -22.044 -3.383 1.00 95.25 186 LEU A O 1
ATOM 1468 N N . LYS A 1 187 ? 13.255 -21.210 -4.646 1.00 95.62 187 LYS A N 1
ATOM 1469 C CA . LYS A 1 187 ? 13.867 -21.607 -5.925 1.00 95.62 187 LYS A CA 1
ATOM 1470 C C . LYS A 1 187 ? 15.231 -20.969 -6.191 1.00 95.62 187 LYS A C 1
ATOM 1472 O O . LYS A 1 187 ? 16.053 -21.553 -6.890 1.00 95.62 187 LYS A O 1
ATOM 1477 N N . ALA A 1 188 ? 15.482 -19.769 -5.676 1.00 95.00 188 ALA A N 1
ATOM 1478 C CA . ALA A 1 188 ? 16.790 -19.133 -5.786 1.00 95.00 188 ALA A CA 1
ATOM 1479 C C . ALA A 1 188 ? 17.811 -19.744 -4.816 1.00 95.00 188 ALA A C 1
ATOM 1481 O O . ALA A 1 188 ? 18.979 -19.886 -5.178 1.00 95.00 188 ALA A O 1
ATOM 1482 N N . ARG A 1 189 ? 17.379 -20.146 -3.614 1.00 95.00 189 ARG A N 1
ATOM 1483 C CA . ARG A 1 189 ? 18.219 -20.864 -2.643 1.00 95.00 189 ARG A CA 1
ATOM 1484 C C . ARG A 1 189 ? 18.686 -22.209 -3.183 1.00 95.00 189 ARG A C 1
ATOM 1486 O O . ARG A 1 189 ? 19.867 -22.506 -3.039 1.00 95.00 189 ARG A O 1
ATOM 1493 N N . ASP A 1 190 ? 17.824 -22.935 -3.899 1.00 94.00 190 ASP A N 1
ATOM 1494 C CA . ASP A 1 190 ? 18.196 -24.171 -4.613 1.00 94.00 190 ASP A CA 1
ATOM 1495 C C . ASP A 1 190 ? 19.356 -23.944 -5.607 1.00 94.00 190 ASP A C 1
ATOM 1497 O O . ASP A 1 190 ? 20.121 -24.855 -5.905 1.00 94.00 190 ASP A O 1
ATOM 1501 N N . LYS A 1 191 ? 19.518 -22.707 -6.102 1.00 95.06 191 LYS A N 1
ATOM 1502 C CA . LYS A 1 191 ? 20.598 -22.279 -7.009 1.00 95.06 191 LYS A CA 1
ATOM 1503 C C . LYS A 1 191 ? 21.760 -21.570 -6.295 1.00 95.06 191 LYS A C 1
ATOM 1505 O O . LYS A 1 191 ? 22.585 -20.941 -6.952 1.00 95.06 191 LYS A O 1
ATOM 1510 N N . GLY A 1 192 ? 21.820 -21.622 -4.964 1.00 94.69 192 GLY A N 1
ATOM 1511 C CA . GLY A 1 192 ? 22.900 -21.041 -4.157 1.00 94.69 192 GLY A CA 1
ATOM 1512 C C . GLY A 1 192 ? 22.713 -19.575 -3.742 1.00 94.69 192 GLY A C 1
ATOM 1513 O O . GLY A 1 192 ? 23.613 -18.996 -3.131 1.00 94.69 192 GLY A O 1
ATOM 1514 N N . TYR A 1 193 ? 21.564 -18.949 -4.022 1.00 95.50 193 TYR A N 1
ATOM 1515 C CA . TYR A 1 193 ? 21.297 -17.575 -3.582 1.00 95.50 193 TYR A CA 1
ATOM 1516 C C . TYR A 1 193 ? 20.987 -17.516 -2.079 1.00 95.50 193 TYR A C 1
ATOM 1518 O O . TYR A 1 193 ? 20.058 -18.160 -1.599 1.00 95.50 193 TYR A O 1
ATOM 1526 N N . LYS A 1 194 ? 21.730 -16.697 -1.325 1.00 89.94 194 LYS A N 1
ATOM 1527 C CA . LYS A 1 194 ? 21.605 -16.593 0.144 1.00 89.94 194 LYS A CA 1
ATOM 1528 C C . LYS A 1 194 ? 20.658 -15.483 0.630 1.00 89.94 194 LYS A C 1
ATOM 1530 O O . LYS A 1 194 ? 20.460 -15.339 1.833 1.00 89.94 194 LYS A O 1
ATOM 1535 N N . GLY A 1 195 ? 20.078 -14.696 -0.278 1.00 91.88 195 GLY A N 1
ATOM 1536 C CA . GLY A 1 195 ? 19.190 -13.577 0.054 1.00 91.88 195 GLY A CA 1
ATOM 1537 C C . GLY A 1 195 ? 17.699 -13.922 0.015 1.00 91.88 195 GLY A C 1
ATOM 1538 O O . GLY A 1 195 ? 17.298 -15.084 -0.086 1.00 91.88 195 GLY A O 1
ATOM 1539 N N . THR A 1 196 ? 16.867 -12.882 0.060 1.00 92.00 196 THR A N 1
ATOM 1540 C CA . THR A 1 196 ? 15.422 -12.954 -0.190 1.00 92.00 196 THR A CA 1
ATOM 1541 C C . THR A 1 196 ? 15.077 -12.206 -1.472 1.00 92.00 196 THR A C 1
ATOM 1543 O O . THR A 1 196 ? 15.622 -11.143 -1.756 1.00 92.00 196 THR A O 1
ATOM 1546 N N . ILE A 1 197 ? 14.165 -12.770 -2.260 1.00 94.00 197 ILE A N 1
ATOM 1547 C CA . ILE A 1 197 ? 13.654 -12.146 -3.480 1.00 94.00 197 ILE A CA 1
ATOM 1548 C C . ILE A 1 197 ? 12.254 -11.625 -3.180 1.00 94.00 197 ILE A C 1
ATOM 1550 O O . ILE A 1 197 ? 11.324 -12.407 -2.974 1.00 94.00 197 ILE A O 1
ATOM 1554 N N . SER A 1 198 ? 12.103 -10.301 -3.151 1.00 93.81 198 SER A N 1
ATOM 1555 C CA . SER A 1 198 ? 10.796 -9.671 -2.999 1.00 93.81 198 SER A CA 1
ATOM 1556 C C . SER A 1 198 ? 10.033 -9.700 -4.324 1.00 93.81 198 SER A C 1
ATOM 1558 O O . SER A 1 198 ? 10.484 -9.209 -5.358 1.00 93.81 198 SER A O 1
ATOM 1560 N N . VAL A 1 199 ? 8.830 -10.264 -4.286 1.00 95.00 199 VAL A N 1
ATOM 1561 C CA . VAL A 1 199 ? 7.889 -10.275 -5.407 1.00 95.00 199 VAL A CA 1
ATOM 1562 C C . VAL A 1 199 ? 6.591 -9.640 -4.940 1.00 95.00 199 VAL A C 1
ATOM 1564 O O . VAL A 1 199 ? 6.117 -9.892 -3.836 1.00 95.00 199 VAL A O 1
ATOM 1567 N N . GLY A 1 200 ? 6.017 -8.752 -5.745 1.00 93.94 200 GLY A N 1
ATOM 1568 C CA . GLY A 1 200 ? 4.775 -8.078 -5.388 1.00 93.94 200 GLY A CA 1
ATOM 1569 C C . GLY A 1 200 ? 4.060 -7.510 -6.598 1.00 93.94 200 GLY A C 1
ATOM 1570 O O . GLY A 1 200 ? 4.685 -7.165 -7.600 1.00 93.94 200 GLY A O 1
ATOM 1571 N N . ARG A 1 201 ? 2.735 -7.387 -6.481 1.00 94.94 201 ARG A N 1
ATOM 1572 C CA . ARG A 1 201 ? 1.844 -7.017 -7.588 1.00 94.94 201 ARG A CA 1
ATOM 1573 C C . ARG A 1 201 ? 2.195 -5.673 -8.234 1.00 94.94 201 ARG A C 1
ATOM 1575 O O . ARG A 1 201 ? 1.925 -5.493 -9.410 1.00 94.94 201 ARG A O 1
ATOM 1582 N N . VAL A 1 202 ? 2.794 -4.739 -7.490 1.00 94.12 202 VAL A N 1
ATOM 1583 C CA . VAL A 1 202 ? 3.204 -3.418 -8.008 1.00 94.12 202 VAL A CA 1
ATOM 1584 C C . VAL A 1 202 ? 4.712 -3.343 -8.258 1.00 94.12 202 VAL A C 1
ATOM 1586 O O . VAL A 1 202 ? 5.127 -2.967 -9.350 1.00 94.12 202 VAL A O 1
ATOM 1589 N N . GLN A 1 203 ? 5.541 -3.743 -7.286 1.00 93.44 203 GLN A N 1
ATOM 1590 C CA . GLN A 1 203 ? 7.003 -3.641 -7.406 1.00 93.44 203 GLN A CA 1
ATOM 1591 C C . GLN A 1 203 ? 7.562 -4.449 -8.589 1.00 93.44 203 GLN A C 1
ATOM 1593 O O . GLN A 1 203 ? 8.444 -3.974 -9.299 1.00 93.44 203 GLN A O 1
ATOM 1598 N N . THR A 1 204 ? 7.027 -5.650 -8.837 1.00 95.81 204 THR A N 1
ATOM 1599 C CA . THR A 1 204 ? 7.571 -6.564 -9.848 1.00 95.81 204 THR A CA 1
ATOM 1600 C C . THR A 1 204 ? 7.236 -6.112 -11.271 1.00 95.81 204 THR A C 1
ATOM 1602 O O . THR A 1 204 ? 8.154 -6.078 -12.090 1.00 95.81 204 THR A O 1
ATOM 1605 N N . PRO A 1 205 ? 5.998 -5.682 -11.600 1.00 97.25 205 PRO A N 1
ATOM 1606 C CA . PRO A 1 205 ? 5.732 -5.075 -12.904 1.00 97.25 205 PRO A CA 1
ATOM 1607 C C . PRO A 1 205 ? 6.517 -3.786 -13.152 1.00 97.25 205 PRO A C 1
ATOM 1609 O O . PRO A 1 205 ? 6.992 -3.585 -14.266 1.00 97.25 205 PRO A O 1
ATOM 1612 N N . VAL A 1 206 ? 6.710 -2.943 -12.129 1.00 97.19 206 VAL A N 1
ATOM 1613 C CA . VAL A 1 206 ? 7.532 -1.726 -12.253 1.00 97.19 206 VAL A CA 1
ATOM 1614 C C . VAL A 1 206 ? 8.978 -2.076 -12.597 1.00 97.19 206 VAL A C 1
ATOM 1616 O O . VAL A 1 206 ? 9.516 -1.542 -13.567 1.00 97.19 206 VAL A O 1
ATOM 1619 N N . LEU A 1 207 ? 9.580 -3.030 -11.881 1.00 96.38 207 LEU A N 1
ATOM 1620 C CA . LEU A 1 207 ? 10.906 -3.547 -12.218 1.00 96.38 207 LEU A CA 1
ATOM 1621 C C . LEU A 1 207 ? 10.940 -4.119 -13.643 1.00 96.38 207 LEU A C 1
ATOM 1623 O O . LEU A 1 207 ? 11.868 -3.844 -14.399 1.00 96.38 207 LEU A O 1
ATOM 1627 N N . GLY A 1 208 ? 9.903 -4.860 -14.040 1.00 96.62 208 GLY A N 1
ATOM 1628 C CA . GLY A 1 208 ? 9.770 -5.405 -15.389 1.00 96.62 208 GLY A CA 1
ATOM 1629 C C . GLY A 1 208 ? 9.760 -4.330 -16.479 1.00 96.62 208 GLY A C 1
ATOM 1630 O O . GLY A 1 208 ? 10.423 -4.502 -17.499 1.00 96.62 208 GLY A O 1
ATOM 1631 N N . MET A 1 209 ? 9.065 -3.208 -16.266 1.00 97.25 209 MET A N 1
ATOM 1632 C CA . MET A 1 209 ? 9.070 -2.078 -17.205 1.00 97.25 209 MET A CA 1
ATOM 1633 C C . MET A 1 209 ? 10.464 -1.461 -17.348 1.00 97.25 209 MET A C 1
ATOM 1635 O O . MET A 1 209 ? 10.905 -1.211 -18.469 1.00 97.25 209 MET A O 1
ATOM 1639 N N . ILE A 1 210 ? 11.178 -1.272 -16.234 1.00 96.69 210 ILE A N 1
ATOM 1640 C CA . ILE A 1 210 ? 12.546 -0.731 -16.237 1.00 96.69 210 ILE A CA 1
ATOM 1641 C C . ILE A 1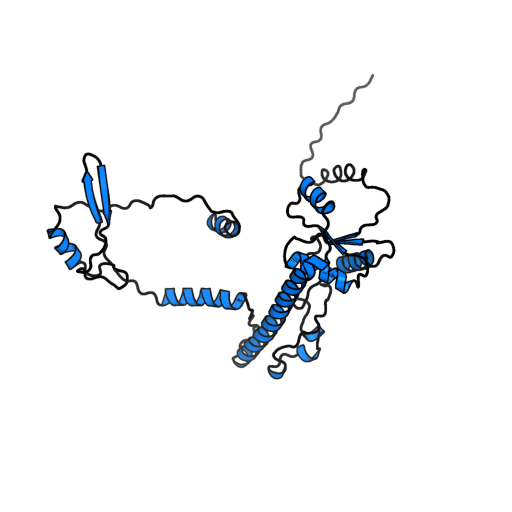 210 ? 13.491 -1.675 -16.988 1.00 96.69 210 ILE A C 1
ATOM 1643 O O . ILE A 1 210 ? 14.215 -1.240 -17.880 1.00 96.69 210 ILE A O 1
ATOM 1647 N N . VAL A 1 211 ? 13.451 -2.974 -16.677 1.00 96.75 211 VAL A N 1
ATOM 1648 C CA . VAL A 1 211 ? 14.312 -3.984 -17.314 1.00 96.75 211 VAL A CA 1
ATOM 1649 C C . VAL A 1 211 ? 14.031 -4.094 -18.813 1.00 96.75 211 VAL A C 1
ATOM 1651 O O . VAL A 1 211 ? 14.974 -4.181 -19.594 1.00 96.75 211 VAL A O 1
ATOM 1654 N N . ARG A 1 212 ? 12.760 -4.066 -19.236 1.00 96.62 212 ARG A N 1
ATOM 1655 C CA . ARG A 1 212 ? 12.395 -4.058 -20.665 1.00 96.62 212 ARG A CA 1
ATOM 1656 C C . ARG A 1 212 ? 12.972 -2.837 -21.368 1.00 96.62 212 ARG A C 1
ATOM 1658 O O . ARG A 1 212 ? 13.700 -2.996 -22.337 1.00 96.62 212 ARG A O 1
ATOM 1665 N N . ARG A 1 213 ? 12.750 -1.643 -20.813 1.00 96.81 213 ARG A N 1
ATOM 1666 C CA . ARG A 1 213 ? 13.275 -0.402 -21.391 1.00 96.81 213 ARG A CA 1
ATOM 1667 C C . ARG A 1 213 ? 14.802 -0.399 -21.472 1.00 96.81 213 ARG A C 1
ATOM 1669 O O . ARG A 1 213 ? 15.356 0.093 -22.450 1.00 96.81 213 ARG A O 1
ATOM 1676 N N . TRP A 1 214 ? 15.474 -0.952 -20.463 1.00 96.50 214 TRP A N 1
ATOM 1677 C CA . TRP A 1 214 ? 16.926 -1.112 -20.469 1.00 96.50 214 TRP A CA 1
ATOM 1678 C C . TRP A 1 214 ? 17.388 -2.068 -21.576 1.00 96.50 214 TRP A C 1
ATOM 1680 O O . TRP A 1 214 ? 18.314 -1.730 -22.304 1.00 96.50 214 TRP A O 1
ATOM 1690 N N . ARG A 1 215 ? 16.717 -3.214 -21.763 1.00 95.25 215 ARG A N 1
ATOM 1691 C CA . ARG A 1 215 ? 17.016 -4.155 -22.858 1.00 95.25 215 ARG A CA 1
ATOM 1692 C C . ARG A 1 215 ? 16.799 -3.528 -24.232 1.00 95.25 215 ARG A C 1
ATOM 1694 O O . ARG A 1 215 ? 17.669 -3.672 -25.080 1.00 95.25 215 ARG A O 1
ATOM 1701 N N . ASP A 1 216 ? 15.707 -2.789 -24.420 1.00 94.31 216 ASP A N 1
ATOM 1702 C CA . ASP A 1 216 ? 15.440 -2.065 -25.670 1.00 94.31 216 ASP A CA 1
ATOM 1703 C C . ASP A 1 216 ? 16.549 -1.049 -25.975 1.00 94.31 216 ASP A C 1
ATOM 1705 O O . ASP A 1 216 ? 16.906 -0.849 -27.130 1.00 94.31 216 ASP A O 1
ATOM 1709 N N . ASN A 1 217 ? 17.108 -0.412 -24.940 1.00 93.50 217 ASN A N 1
ATOM 1710 C CA . ASN A 1 217 ? 18.220 0.522 -25.088 1.00 93.50 217 ASN A CA 1
ATOM 1711 C C . ASN A 1 217 ? 19.553 -0.183 -25.384 1.00 93.50 217 ASN A C 1
ATOM 1713 O O . ASN A 1 217 ? 20.346 0.339 -26.151 1.00 93.50 217 ASN A O 1
ATOM 1717 N N . GLN A 1 218 ? 19.808 -1.355 -24.795 1.00 93.44 218 GLN A N 1
ATOM 1718 C CA . GLN A 1 218 ? 21.006 -2.157 -25.092 1.00 93.44 218 GLN A CA 1
ATOM 1719 C C . GLN A 1 218 ? 20.969 -2.754 -26.502 1.00 93.44 218 GLN A C 1
ATOM 1721 O O . GLN A 1 218 ? 21.995 -2.847 -27.162 1.00 93.44 218 GLN A O 1
ATOM 1726 N N . ALA A 1 219 ? 19.783 -3.148 -26.969 1.00 93.06 219 ALA A N 1
ATOM 1727 C CA . ALA A 1 219 ? 19.566 -3.646 -28.323 1.00 93.06 219 ALA A CA 1
ATOM 1728 C C . ALA A 1 219 ? 19.435 -2.519 -29.365 1.00 93.06 219 ALA A C 1
ATOM 1730 O O . ALA A 1 219 ? 19.274 -2.801 -30.552 1.00 93.06 219 ALA A O 1
ATOM 1731 N N . HIS A 1 220 ? 19.462 -1.251 -28.942 1.00 88.38 220 HIS A N 1
ATOM 1732 C CA . HIS A 1 220 ? 19.364 -0.125 -29.855 1.00 88.38 220 HIS A CA 1
ATOM 1733 C C . HIS A 1 220 ? 20.661 0.017 -30.650 1.00 88.38 220 HIS A C 1
ATOM 1735 O O . HIS A 1 220 ? 21.704 0.360 -30.099 1.00 88.38 220 HIS A O 1
ATOM 1741 N N . SER A 1 221 ? 20.580 -0.206 -31.957 1.00 82.88 221 SER A N 1
ATOM 1742 C CA . SER A 1 221 ? 21.611 0.207 -32.899 1.00 82.88 221 SER A CA 1
ATOM 1743 C C . SER A 1 221 ? 21.308 1.608 -33.424 1.00 82.88 221 SER A C 1
ATOM 1745 O O . SER A 1 221 ? 20.166 1.943 -33.761 1.00 82.88 221 SER A O 1
ATOM 1747 N N . GLU A 1 222 ? 22.344 2.440 -33.488 1.00 83.56 222 GLU A N 1
ATOM 1748 C CA . GLU A 1 222 ? 22.247 3.758 -34.101 1.00 83.56 222 GLU A CA 1
ATOM 1749 C C . GLU A 1 222 ? 21.958 3.604 -35.598 1.00 83.56 222 GLU A C 1
ATOM 1751 O O . GLU A 1 222 ? 22.616 2.842 -36.306 1.00 83.56 222 GLU A O 1
ATOM 1756 N N . ALA A 1 223 ? 20.960 4.339 -36.083 1.00 76.25 223 ALA A N 1
ATOM 1757 C CA . ALA A 1 223 ? 20.633 4.409 -37.498 1.00 76.25 223 ALA A CA 1
ATOM 1758 C C . ALA A 1 223 ? 20.791 5.853 -37.964 1.00 76.25 223 ALA A C 1
ATOM 1760 O O . ALA A 1 223 ? 20.128 6.762 -37.449 1.00 76.25 223 ALA A O 1
ATOM 1761 N N . PHE A 1 224 ? 21.659 6.057 -38.951 1.00 76.50 224 PHE A N 1
ATOM 1762 C CA . PHE A 1 224 ? 21.813 7.351 -39.595 1.00 76.50 224 PHE A CA 1
ATOM 1763 C C . PHE A 1 224 ? 20.618 7.610 -40.508 1.00 76.50 224 PHE A C 1
ATOM 1765 O O . PHE A 1 224 ? 20.212 6.751 -41.287 1.00 76.50 224 PHE A O 1
ATOM 1772 N N . TYR A 1 225 ? 20.062 8.810 -40.408 1.00 76.44 225 TYR A N 1
ATOM 1773 C CA . TYR A 1 225 ? 19.061 9.304 -41.338 1.00 76.44 225 TYR A CA 1
ATOM 1774 C C . TYR A 1 225 ? 19.382 10.749 -41.690 1.00 76.44 225 TYR A C 1
ATOM 1776 O O . TYR A 1 225 ? 20.028 11.473 -40.927 1.00 76.44 225 TYR A O 1
ATOM 1784 N N . TYR A 1 226 ? 18.920 11.165 -42.858 1.00 74.44 226 TYR A N 1
ATOM 1785 C CA . TYR A 1 226 ? 19.120 12.504 -43.373 1.00 74.44 226 TYR A CA 1
ATOM 1786 C C . TYR A 1 226 ? 17.805 13.276 -43.319 1.00 74.44 226 TYR A C 1
ATOM 1788 O O . TYR A 1 226 ? 16.718 12.725 -43.495 1.00 74.44 226 TYR A O 1
ATOM 1796 N N . GLN A 1 227 ? 17.901 14.577 -43.062 1.00 74.56 227 GLN A N 1
ATOM 1797 C CA . GLN A 1 227 ? 16.765 15.483 -43.112 1.00 74.56 227 GLN A CA 1
ATOM 1798 C C . GLN A 1 227 ? 17.087 16.619 -44.072 1.00 74.56 227 GLN A C 1
ATOM 1800 O O . GLN A 1 227 ? 18.121 17.275 -43.940 1.00 74.56 227 GLN A O 1
ATOM 1805 N N . LEU A 1 228 ? 16.192 16.852 -45.029 1.00 75.44 228 LEU A N 1
ATOM 1806 C CA . LEU A 1 228 ? 16.283 18.004 -45.914 1.00 75.44 228 LEU A CA 1
ATOM 1807 C C . LEU A 1 228 ? 15.596 19.194 -45.241 1.00 75.44 228 LEU A C 1
ATOM 1809 O O . LEU A 1 228 ? 14.440 19.117 -44.819 1.00 75.44 228 LEU A O 1
ATOM 1813 N N . ALA A 1 229 ? 16.332 20.291 -45.121 1.00 77.56 229 ALA A N 1
ATOM 1814 C CA . ALA A 1 229 ? 15.822 21.568 -44.656 1.00 77.56 229 ALA A CA 1
ATOM 1815 C C . ALA A 1 229 ? 16.112 22.621 -45.728 1.00 77.56 229 ALA A C 1
ATOM 1817 O O . ALA A 1 229 ? 17.227 22.680 -46.246 1.00 77.56 229 ALA A O 1
ATOM 1818 N N . GLY A 1 230 ? 15.102 23.420 -46.057 1.00 79.19 230 GLY A N 1
ATOM 1819 C CA . GLY A 1 230 ? 15.184 24.528 -47.002 1.00 79.19 230 GLY A CA 1
ATOM 1820 C C . GLY A 1 230 ? 14.981 25.863 -46.293 1.00 79.19 230 GLY A C 1
ATOM 1821 O O . GLY A 1 230 ? 14.278 25.940 -45.282 1.00 79.19 230 GLY A O 1
ATOM 1822 N N . GLN A 1 231 ? 15.603 26.908 -46.828 1.00 77.00 231 GLN A N 1
ATOM 1823 C CA . GLN A 1 231 ? 15.373 28.290 -46.415 1.00 77.00 231 GLN A CA 1
ATOM 1824 C C . GLN A 1 231 ? 14.639 29.008 -47.538 1.00 77.00 231 GLN A C 1
ATOM 1826 O O . GLN A 1 231 ? 15.095 29.007 -48.677 1.00 77.00 231 GLN A O 1
ATOM 1831 N N . PHE A 1 232 ? 13.516 29.623 -47.202 1.00 79.62 232 PHE A N 1
ATOM 1832 C CA . PHE A 1 232 ? 12.648 30.327 -48.130 1.00 79.62 232 PHE A CA 1
ATOM 1833 C C . PHE A 1 232 ? 12.635 31.796 -47.733 1.00 79.62 232 PHE A C 1
ATOM 1835 O O . PHE A 1 232 ? 12.428 32.116 -46.563 1.00 79.62 232 PHE A O 1
ATOM 1842 N N . ILE A 1 233 ? 12.893 32.682 -48.691 1.00 84.06 233 ILE A N 1
ATOM 1843 C CA . ILE A 1 233 ? 12.849 34.126 -48.461 1.00 84.06 233 ILE A CA 1
ATOM 1844 C C . ILE A 1 233 ? 11.522 34.650 -48.985 1.00 84.06 233 ILE A C 1
ATOM 1846 O O . ILE A 1 233 ? 11.195 34.442 -50.150 1.00 84.06 233 ILE A O 1
ATOM 1850 N N . SER A 1 234 ? 10.786 35.348 -48.126 1.00 78.12 234 SER A N 1
ATOM 1851 C CA . SER A 1 234 ? 9.577 36.080 -48.487 1.00 78.12 234 SER A CA 1
ATOM 1852 C C . SER A 1 234 ? 9.735 37.524 -48.017 1.00 78.12 234 SER A C 1
ATOM 1854 O O . SER A 1 234 ? 9.519 37.833 -46.848 1.00 78.12 234 SER A O 1
ATOM 1856 N N . GLY A 1 235 ? 10.172 38.412 -48.913 1.00 82.50 235 GLY A N 1
ATOM 1857 C CA . GLY A 1 235 ? 10.523 39.790 -48.553 1.00 82.50 235 GLY A CA 1
ATOM 1858 C C . GLY A 1 235 ? 11.780 39.846 -47.676 1.00 82.50 235 GLY A C 1
ATOM 1859 O O . GLY A 1 235 ? 12.843 39.396 -48.097 1.00 82.50 235 GLY A O 1
ATOM 1860 N N . THR A 1 236 ? 11.665 40.395 -46.462 1.00 78.81 236 THR A N 1
ATOM 1861 C CA . THR A 1 236 ? 12.749 40.426 -45.456 1.00 78.81 236 THR A CA 1
ATOM 1862 C C . THR A 1 236 ? 12.790 39.186 -44.567 1.00 78.81 236 THR A C 1
ATOM 1864 O O . THR A 1 236 ? 13.763 38.989 -43.838 1.00 78.81 236 THR A O 1
ATOM 1867 N N . ASP A 1 237 ? 11.749 38.355 -44.608 1.00 75.62 237 ASP A N 1
ATOM 1868 C CA . ASP A 1 237 ? 11.616 37.216 -43.711 1.00 75.62 237 ASP A CA 1
ATOM 1869 C C . ASP A 1 237 ? 12.267 35.965 -44.303 1.00 75.62 237 ASP A C 1
ATOM 1871 O O . ASP A 1 237 ? 12.053 35.607 -45.465 1.00 75.62 237 ASP A O 1
ATOM 1875 N N . VAL A 1 238 ? 13.049 35.274 -43.471 1.00 79.06 238 VAL A N 1
ATOM 1876 C CA . VAL A 1 238 ? 13.652 33.976 -43.791 1.00 79.06 238 VAL A CA 1
ATOM 1877 C C . VAL A 1 238 ? 12.905 32.887 -43.029 1.00 79.06 238 VAL A C 1
ATOM 1879 O O . VAL A 1 238 ? 12.955 32.819 -41.799 1.00 79.06 238 VAL A O 1
ATOM 1882 N N . VAL A 1 239 ? 12.236 32.006 -43.766 1.00 82.06 239 VAL A N 1
ATOM 1883 C CA . VAL A 1 239 ? 11.485 30.870 -43.231 1.00 82.06 239 VAL A CA 1
ATOM 1884 C C . VAL A 1 239 ? 12.274 29.588 -43.462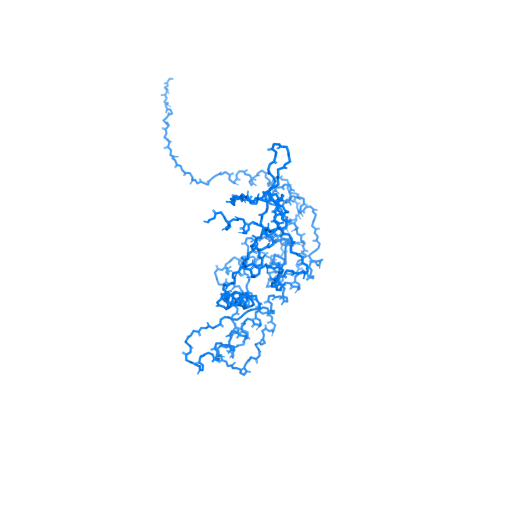 1.00 82.06 239 VAL A C 1
ATOM 1886 O O . VAL A 1 239 ? 12.537 29.196 -44.596 1.00 82.06 239 VAL A O 1
ATOM 1889 N N . CYS A 1 240 ? 12.632 28.895 -42.382 1.00 79.19 240 CYS A N 1
ATOM 1890 C CA . CYS A 1 240 ? 13.220 27.560 -42.463 1.00 79.19 240 CYS A CA 1
ATOM 1891 C C . CYS A 1 240 ? 12.104 26.514 -42.453 1.00 79.19 240 CYS A C 1
ATOM 1893 O O . CYS A 1 240 ? 11.399 26.384 -41.451 1.00 79.19 240 CYS A O 1
ATOM 1895 N N . ALA A 1 241 ? 11.977 25.731 -43.521 1.00 78.88 241 ALA A N 1
ATOM 1896 C CA . ALA A 1 241 ? 11.055 24.601 -43.559 1.00 78.88 241 ALA A CA 1
ATOM 1897 C C . ALA A 1 241 ? 11.816 23.279 -43.677 1.00 78.88 241 ALA A C 1
ATOM 1899 O O . ALA A 1 241 ? 12.892 23.191 -44.270 1.00 78.88 241 ALA A O 1
ATOM 1900 N N . ARG A 1 242 ? 11.247 22.231 -43.084 1.00 81.25 242 ARG A N 1
ATOM 1901 C CA . ARG A 1 242 ? 11.740 20.859 -43.213 1.00 81.25 242 ARG A CA 1
ATOM 1902 C C . ARG A 1 242 ? 10.906 20.153 -44.258 1.00 81.25 242 ARG A C 1
ATOM 1904 O O . ARG A 1 242 ? 9.680 20.252 -44.235 1.00 81.25 242 ARG A O 1
ATOM 1911 N N . TRP A 1 243 ? 11.576 19.438 -45.143 1.00 76.38 243 TRP A N 1
ATOM 1912 C CA . TRP A 1 243 ? 10.896 18.634 -46.135 1.00 76.38 243 TRP A CA 1
ATOM 1913 C C . TRP A 1 243 ? 10.114 17.504 -45.456 1.00 76.38 243 TRP A C 1
ATOM 1915 O O . TRP A 1 243 ? 10.632 16.816 -44.572 1.00 76.38 243 TRP A O 1
ATOM 1925 N N . GLN A 1 244 ? 8.858 17.350 -45.869 1.00 78.12 244 GLN A N 1
ATOM 1926 C CA . GLN A 1 244 ? 8.005 16.219 -45.525 1.00 78.12 244 GLN A CA 1
ATOM 1927 C C . GLN A 1 244 ? 8.157 15.187 -46.639 1.00 78.12 244 GLN A C 1
ATOM 1929 O O . GLN A 1 244 ? 8.006 15.519 -47.814 1.00 78.12 244 GLN A O 1
ATOM 1934 N N . THR A 1 245 ? 8.512 13.962 -46.275 1.00 69.50 245 THR A N 1
ATOM 1935 C CA . THR A 1 245 ? 8.863 12.911 -47.230 1.00 69.50 245 THR A CA 1
ATOM 1936 C C . THR A 1 245 ? 7.690 12.548 -48.145 1.00 69.50 245 THR A C 1
ATOM 1938 O O . THR A 1 245 ? 6.547 12.439 -47.698 1.00 69.50 245 THR A O 1
ATOM 1941 N N . SER A 1 246 ? 7.979 12.383 -49.439 1.00 69.12 246 SER A N 1
ATOM 1942 C CA . SER A 1 246 ? 7.033 11.927 -50.467 1.00 69.12 246 SER A CA 1
ATOM 1943 C C . SER A 1 246 ? 7.167 10.418 -50.719 1.00 69.12 246 SER A C 1
ATOM 1945 O O . SER A 1 246 ? 8.152 9.807 -50.307 1.00 69.12 246 SER A O 1
ATOM 1947 N N . GLU A 1 247 ? 6.193 9.810 -51.407 1.00 62.00 247 GLU A N 1
ATOM 1948 C CA . GLU A 1 247 ? 6.140 8.354 -51.660 1.00 62.00 247 GLU A CA 1
ATOM 1949 C C . GLU A 1 247 ? 7.310 7.806 -52.497 1.00 62.00 247 GLU A C 1
ATOM 1951 O O . GLU A 1 247 ? 7.603 6.618 -52.434 1.00 62.00 247 GLU A O 1
ATOM 1956 N N . TYR A 1 248 ? 8.008 8.662 -53.247 1.00 68.19 248 TYR A N 1
ATOM 1957 C CA . TYR A 1 248 ? 9.066 8.259 -54.184 1.00 68.19 248 TYR A CA 1
ATOM 1958 C C . TYR A 1 248 ? 10.479 8.272 -53.582 1.00 68.19 248 TYR A C 1
ATOM 1960 O O . TYR A 1 248 ? 11.452 7.977 -54.274 1.00 68.19 248 TYR A O 1
ATOM 1968 N N . ALA A 1 249 ? 10.618 8.664 -52.316 1.00 70.62 249 ALA A N 1
ATOM 1969 C CA . ALA A 1 249 ? 11.915 8.794 -51.672 1.00 70.62 249 ALA A CA 1
ATOM 1970 C C . ALA A 1 249 ? 12.348 7.493 -50.976 1.00 70.62 249 ALA A C 1
ATOM 1972 O O . ALA A 1 249 ? 11.507 6.833 -50.364 1.00 70.62 249 ALA A O 1
ATOM 1973 N N . PRO A 1 250 ? 13.650 7.147 -50.983 1.00 75.75 250 PRO A N 1
ATOM 1974 C CA . PRO A 1 250 ? 14.176 6.006 -50.244 1.00 75.75 250 PRO A CA 1
ATOM 1975 C C . PRO A 1 250 ? 14.142 6.311 -48.743 1.00 75.75 250 PRO A C 1
ATOM 1977 O O . PRO A 1 250 ? 15.063 6.900 -48.168 1.00 75.75 250 PRO A O 1
ATOM 1980 N N . VAL A 1 251 ? 13.026 5.953 -48.116 1.00 76.94 251 VAL A N 1
ATOM 1981 C CA . VAL A 1 251 ? 12.762 6.189 -46.700 1.00 76.94 251 VAL A CA 1
ATOM 1982 C C . VAL A 1 251 ? 12.704 4.885 -45.923 1.00 76.94 251 VAL A C 1
ATOM 1984 O O . VAL A 1 251 ? 12.387 3.832 -46.467 1.00 76.94 251 VAL A O 1
ATOM 1987 N N . ASP A 1 252 ? 13.002 4.961 -44.631 1.00 75.69 252 ASP A N 1
ATOM 1988 C CA . ASP A 1 252 ? 12.729 3.864 -43.708 1.00 75.69 252 ASP A CA 1
ATOM 1989 C C . ASP A 1 252 ? 11.240 3.787 -43.317 1.00 75.69 252 ASP A C 1
ATOM 1991 O O . ASP A 1 252 ? 10.435 4.658 -43.657 1.00 75.69 252 ASP A O 1
ATOM 1995 N N . ASP A 1 253 ? 10.880 2.785 -42.510 1.00 75.56 253 ASP A N 1
ATOM 1996 C CA . ASP A 1 253 ? 9.518 2.583 -41.984 1.00 75.56 253 ASP A CA 1
ATOM 1997 C C . ASP A 1 253 ? 8.977 3.781 -41.177 1.00 75.56 253 ASP A C 1
ATOM 1999 O O . ASP A 1 253 ? 7.778 3.896 -40.921 1.00 75.56 253 ASP A O 1
ATOM 2003 N N . LYS A 1 254 ? 9.858 4.698 -40.754 1.00 71.38 254 LYS A N 1
ATOM 2004 C CA . LYS A 1 254 ? 9.521 5.936 -40.035 1.00 71.38 254 LYS A CA 1
ATOM 2005 C C . LYS A 1 254 ? 9.497 7.153 -40.962 1.00 71.38 254 LYS A C 1
ATOM 2007 O O . LYS A 1 254 ? 9.471 8.284 -40.473 1.00 71.38 254 LYS A O 1
ATOM 2012 N N . LYS A 1 255 ? 9.481 6.928 -42.278 1.00 74.00 255 LYS A N 1
ATOM 2013 C CA . LYS A 1 255 ? 9.486 7.946 -43.328 1.00 74.00 255 LYS A CA 1
ATOM 2014 C C . LYS A 1 255 ? 10.693 8.890 -43.250 1.00 74.00 255 LYS A C 1
ATOM 2016 O O . LYS A 1 255 ? 10.558 10.081 -43.533 1.00 74.00 255 LYS A O 1
ATOM 2021 N N . ARG A 1 256 ? 11.865 8.393 -42.841 1.00 74.94 256 ARG A N 1
ATOM 2022 C CA . ARG A 1 256 ? 13.127 9.151 -42.766 1.00 74.94 256 ARG A CA 1
ATOM 2023 C C . ARG A 1 256 ? 14.029 8.776 -43.936 1.00 74.94 256 ARG A C 1
ATOM 2025 O O . ARG A 1 256 ? 14.195 7.595 -44.211 1.00 74.94 256 ARG A O 1
ATOM 2032 N N . LEU A 1 257 ? 14.631 9.767 -44.593 1.00 77.94 257 LEU A N 1
ATOM 2033 C CA . LEU A 1 257 ? 15.516 9.548 -45.740 1.00 77.94 257 LEU A CA 1
ATOM 2034 C C . LEU A 1 257 ? 16.786 8.801 -45.307 1.00 77.94 257 LEU A C 1
ATOM 2036 O O . LEU A 1 257 ? 17.506 9.273 -44.423 1.00 77.94 257 LEU A O 1
ATOM 2040 N N . THR A 1 258 ? 17.074 7.666 -45.938 1.00 75.56 258 THR A N 1
ATOM 2041 C CA . THR A 1 258 ? 18.241 6.828 -45.610 1.00 75.56 258 THR A CA 1
ATOM 2042 C C . THR A 1 258 ? 19.405 7.030 -46.577 1.00 75.56 258 THR A C 1
ATOM 2044 O O . THR A 1 258 ? 20.557 6.868 -46.179 1.00 75.56 258 THR A O 1
ATOM 2047 N N . ASP A 1 259 ? 19.136 7.458 -47.814 1.00 77.31 259 ASP A N 1
ATOM 2048 C CA . ASP A 1 259 ? 20.165 7.690 -48.828 1.00 77.31 259 ASP A CA 1
ATOM 2049 C C . ASP A 1 259 ? 20.589 9.168 -48.920 1.00 77.31 259 ASP A C 1
ATOM 2051 O O . ASP A 1 259 ? 19.804 10.073 -49.226 1.00 77.31 259 ASP A O 1
ATOM 2055 N N . LYS A 1 260 ? 21.885 9.407 -48.693 1.00 71.69 260 LYS A N 1
ATOM 2056 C CA . LYS A 1 260 ? 22.520 10.721 -48.822 1.00 71.69 260 LYS A CA 1
ATOM 2057 C C . LYS A 1 260 ? 22.625 11.175 -50.277 1.00 71.69 260 LYS A C 1
ATOM 2059 O O . LYS A 1 260 ? 22.579 12.379 -50.516 1.00 71.69 260 LYS A O 1
ATOM 2064 N N . ALA A 1 261 ? 22.838 10.261 -51.225 1.00 71.31 261 ALA A N 1
ATOM 2065 C CA . ALA A 1 261 ? 23.002 10.587 -52.640 1.00 71.31 261 ALA A CA 1
ATOM 2066 C C . ALA A 1 261 ? 21.681 11.088 -53.227 1.00 71.31 261 ALA A C 1
ATOM 2068 O O . ALA A 1 261 ? 21.662 12.177 -53.799 1.00 71.31 261 ALA A O 1
ATOM 2069 N N . TRP A 1 262 ? 20.577 10.391 -52.940 1.00 70.75 262 TRP A N 1
ATOM 2070 C CA . TRP A 1 262 ? 19.229 10.844 -53.286 1.00 70.75 262 TRP A CA 1
ATOM 2071 C C . TRP A 1 262 ? 18.936 12.249 -52.749 1.00 70.75 262 TRP A C 1
ATOM 2073 O O . TRP A 1 262 ? 18.562 13.137 -53.506 1.00 70.75 262 TRP A O 1
ATOM 2083 N N . GLY A 1 263 ? 19.209 12.498 -51.460 1.00 63.78 263 GLY A N 1
ATOM 2084 C CA . GLY A 1 263 ? 19.004 13.824 -50.864 1.00 63.78 263 GLY A CA 1
ATOM 2085 C C . GLY A 1 263 ? 19.903 14.921 -51.442 1.00 63.78 263 GLY A C 1
ATOM 2086 O O . GLY A 1 263 ? 19.600 16.104 -51.298 1.00 63.78 263 GLY A O 1
ATOM 2087 N N . LYS A 1 264 ? 21.028 14.556 -52.072 1.00 63.53 264 LYS A N 1
ATOM 2088 C CA . LYS A 1 264 ? 21.909 15.504 -52.760 1.00 63.53 264 LYS A CA 1
ATOM 2089 C C . LYS A 1 264 ? 21.451 15.793 -54.184 1.00 63.53 264 LYS A C 1
ATOM 2091 O O . LYS A 1 264 ? 21.601 16.945 -54.582 1.00 63.53 264 LYS A O 1
ATOM 2096 N N . ASP A 1 265 ? 20.947 14.786 -54.891 1.00 63.88 265 ASP A N 1
ATOM 2097 C CA . ASP A 1 265 ? 20.466 14.846 -56.276 1.00 63.88 265 ASP A CA 1
ATOM 2098 C C . ASP A 1 265 ? 19.101 15.542 -56.370 1.00 63.88 265 ASP A C 1
ATOM 2100 O O . ASP A 1 265 ? 18.892 16.426 -57.197 1.00 63.88 265 ASP A O 1
ATOM 2104 N N . SER A 1 266 ? 18.223 15.305 -55.391 1.00 58.81 266 SER A N 1
ATOM 2105 C CA . SER A 1 266 ? 16.944 16.010 -55.254 1.00 58.81 266 SER A CA 1
ATOM 2106 C C . SER A 1 266 ? 17.096 17.523 -55.016 1.00 58.81 266 SER A C 1
ATOM 2108 O O . SER A 1 266 ? 16.126 18.268 -55.166 1.00 58.81 266 SER A O 1
ATOM 2110 N N . ARG A 1 267 ? 18.304 18.010 -54.668 1.00 52.50 267 ARG A N 1
ATOM 2111 C CA . ARG A 1 267 ? 18.623 19.454 -54.640 1.00 52.50 267 ARG A CA 1
ATOM 2112 C C . ARG A 1 267 ? 18.652 20.076 -56.039 1.00 52.50 267 ARG A C 1
ATOM 2114 O O . ARG A 1 267 ? 18.579 21.292 -56.130 1.00 52.50 267 ARG A O 1
ATOM 2121 N N . GLY A 1 268 ? 18.723 19.276 -57.105 1.00 42.78 268 GLY A N 1
ATOM 2122 C CA . GLY A 1 268 ? 18.640 19.731 -58.496 1.00 42.78 268 GLY A CA 1
ATOM 2123 C C . GLY A 1 268 ? 17.239 20.164 -58.947 1.00 42.78 268 GLY A C 1
ATOM 2124 O O . GLY A 1 268 ? 17.101 20.691 -60.044 1.00 42.78 268 GLY A O 1
ATOM 2125 N N . LEU A 1 269 ? 16.206 19.976 -58.114 1.00 42.19 269 LEU A N 1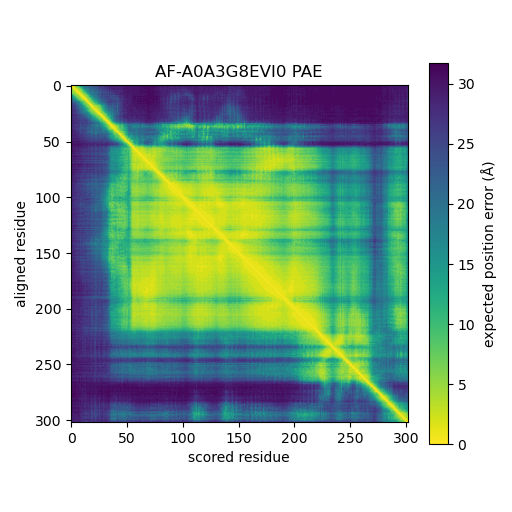
ATOM 2126 C CA . LEU A 1 269 ? 14.824 20.382 -58.414 1.00 42.19 269 LEU A CA 1
ATOM 2127 C C . LEU A 1 269 ? 14.356 21.638 -57.653 1.00 42.19 269 LEU A C 1
ATOM 2129 O O . LEU A 1 269 ? 13.199 22.024 -57.794 1.00 42.19 269 LEU A O 1
ATOM 2133 N N . TRP A 1 270 ? 15.222 22.292 -56.866 1.00 37.03 270 TRP A N 1
ATOM 2134 C CA . TRP A 1 270 ? 14.892 23.536 -56.150 1.00 37.03 270 TRP A CA 1
ATOM 2135 C C . TRP A 1 270 ? 16.076 24.520 -56.174 1.00 37.03 270 TRP A C 1
ATOM 2137 O O . TRP A 1 270 ? 17.214 24.089 -55.989 1.00 37.03 270 TRP A O 1
ATOM 2147 N N . PRO A 1 271 ? 15.847 25.830 -56.396 1.00 33.38 271 PRO A N 1
ATOM 2148 C CA . PRO A 1 271 ? 16.921 26.787 -56.649 1.00 33.38 271 PRO A CA 1
ATOM 2149 C C . PRO A 1 271 ? 17.831 26.999 -55.424 1.00 33.38 271 PRO A C 1
ATOM 2151 O O . PRO A 1 271 ? 17.372 27.313 -54.329 1.00 33.38 271 PRO A O 1
ATOM 2154 N N . GLU A 1 272 ? 19.124 26.786 -55.674 1.00 35.53 272 GLU A N 1
ATOM 2155 C CA . GLU A 1 272 ? 20.360 27.217 -55.000 1.00 35.53 272 GLU A CA 1
ATOM 2156 C C . GLU A 1 272 ? 20.417 27.454 -53.470 1.00 35.53 272 GLU A C 1
ATOM 2158 O O . GLU A 1 272 ? 19.904 28.421 -52.915 1.00 35.53 272 GLU A O 1
ATOM 2163 N N . ASN A 1 273 ? 21.237 26.595 -52.838 1.00 39.25 273 ASN A N 1
ATOM 2164 C CA . ASN A 1 273 ? 22.268 26.869 -51.819 1.00 39.25 273 ASN A CA 1
ATOM 2165 C C . ASN A 1 273 ? 21.955 27.849 -50.665 1.00 39.25 273 ASN A C 1
ATOM 2167 O O . ASN A 1 273 ? 21.911 29.055 -50.879 1.00 39.25 273 ASN A O 1
ATOM 2171 N N . ARG A 1 274 ? 21.956 27.360 -49.404 1.00 39.41 274 ARG A N 1
ATOM 2172 C CA . ARG A 1 274 ? 22.450 28.108 -48.214 1.00 39.41 274 ARG A CA 1
ATOM 2173 C C . ARG A 1 274 ? 22.604 27.240 -46.939 1.00 39.41 274 ARG A C 1
ATOM 2175 O O . ARG A 1 274 ? 21.986 26.179 -46.854 1.00 39.41 274 ARG A O 1
ATOM 2182 N N . PRO A 1 275 ? 23.458 27.642 -45.966 1.00 37.72 275 PRO A N 1
ATOM 2183 C CA . PRO A 1 275 ? 23.970 26.776 -44.899 1.00 37.72 275 PRO A CA 1
ATOM 2184 C C . PRO A 1 275 ? 23.017 26.629 -43.702 1.00 37.72 275 PRO A C 1
ATOM 2186 O O . PRO A 1 275 ? 22.217 27.512 -43.400 1.00 37.72 275 PRO A O 1
ATOM 2189 N N . ALA A 1 276 ? 23.128 25.496 -43.006 1.00 33.12 276 ALA A N 1
ATOM 2190 C CA . ALA A 1 276 ? 22.261 25.082 -41.903 1.00 33.12 276 ALA A CA 1
ATOM 2191 C C . ALA A 1 276 ? 22.620 25.749 -40.560 1.00 33.12 276 ALA A C 1
ATOM 2193 O O . ALA A 1 276 ? 23.794 25.820 -40.205 1.00 33.12 276 ALA A O 1
ATOM 2194 N N . CYS A 1 277 ? 21.614 26.142 -39.765 1.00 36.19 277 CYS A N 1
ATOM 2195 C CA . CYS A 1 277 ? 21.798 26.384 -38.332 1.00 36.19 277 CYS A CA 1
ATOM 2196 C C . CYS A 1 277 ? 20.538 26.060 -37.507 1.00 36.19 277 CYS A C 1
ATOM 2198 O O . CYS A 1 277 ? 19.402 26.198 -37.963 1.00 36.19 277 CYS A O 1
ATOM 2200 N N . SER A 1 278 ? 20.780 25.593 -36.284 1.00 37.25 278 SER A N 1
ATOM 2201 C CA . SER A 1 278 ? 19.829 25.103 -35.287 1.00 37.25 278 SER A CA 1
ATOM 2202 C C . SER A 1 278 ? 19.126 26.231 -34.527 1.00 37.25 278 SER A C 1
ATOM 2204 O O . SER A 1 278 ? 19.790 27.104 -33.969 1.00 37.25 278 SER A O 1
ATOM 2206 N N . ARG A 1 279 ? 17.795 26.159 -34.398 1.00 33.00 279 ARG A N 1
ATOM 2207 C CA . ARG A 1 279 ? 17.029 26.909 -33.385 1.00 33.00 279 ARG A CA 1
ATOM 2208 C C . ARG A 1 279 ? 16.210 25.964 -32.494 1.00 33.00 279 ARG A C 1
ATOM 2210 O O . ARG A 1 279 ? 15.759 24.925 -32.984 1.00 33.00 279 ARG A O 1
ATOM 2217 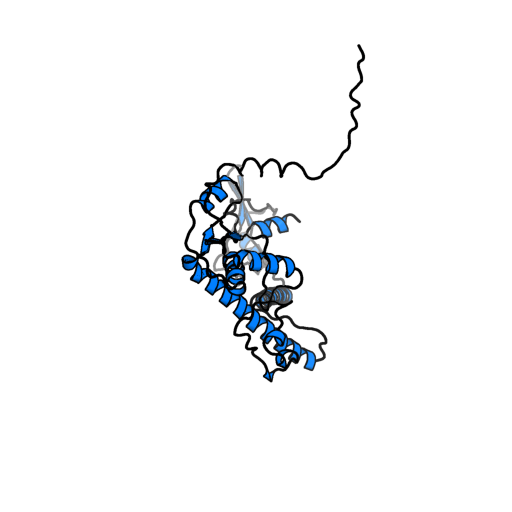N N . PRO A 1 280 ? 16.036 26.305 -31.203 1.00 33.31 280 PRO A N 1
ATOM 2218 C CA . PRO A 1 280 ? 15.336 25.472 -30.231 1.00 33.31 280 PRO A CA 1
ATOM 2219 C C . PRO A 1 280 ? 13.813 25.495 -30.458 1.00 33.31 280 PRO A C 1
ATOM 2221 O O . PRO A 1 280 ? 13.297 26.441 -31.059 1.00 33.31 280 PRO A O 1
ATOM 2224 N N . PRO A 1 281 ? 13.082 24.461 -30.001 1.00 33.72 281 PRO A N 1
ATOM 2225 C CA . PRO A 1 281 ? 11.640 24.362 -30.199 1.00 33.72 281 PRO A CA 1
ATOM 2226 C C . PRO A 1 281 ? 10.870 25.430 -29.397 1.00 33.72 281 PRO A C 1
ATOM 2228 O O . PRO A 1 281 ? 11.319 25.827 -28.318 1.00 33.72 281 PRO A O 1
ATOM 2231 N N . PRO A 1 282 ? 9.702 25.882 -29.893 1.00 36.94 282 PRO A N 1
ATOM 2232 C CA . PRO A 1 282 ? 8.881 26.871 -29.211 1.00 36.94 282 PRO A CA 1
ATOM 2233 C C . PRO A 1 282 ? 8.293 26.307 -27.914 1.00 36.94 282 PRO A C 1
ATOM 2235 O O . PRO A 1 282 ? 7.823 25.171 -27.844 1.00 36.94 282 PRO A O 1
ATOM 2238 N N . THR A 1 283 ? 8.313 27.135 -26.875 1.00 49.25 283 THR A N 1
ATOM 2239 C CA . THR A 1 283 ? 7.675 26.885 -25.584 1.00 49.25 283 THR A CA 1
ATOM 2240 C C . THR A 1 283 ? 6.175 27.129 -25.681 1.00 49.25 283 THR A C 1
ATOM 2242 O O . THR A 1 283 ? 5.764 28.253 -25.968 1.00 49.25 283 THR A O 1
ATOM 2245 N N . GLY A 1 284 ? 5.348 26.135 -25.357 1.00 47.84 284 GLY A N 1
ATOM 2246 C CA . GLY A 1 284 ? 3.932 26.409 -25.135 1.00 47.84 284 GLY A CA 1
ATOM 2247 C C . GLY A 1 284 ? 3.058 25.197 -24.854 1.00 47.84 284 GLY A C 1
ATOM 2248 O O . GLY A 1 284 ? 2.668 24.501 -25.776 1.00 47.84 284 GLY A O 1
ATOM 2249 N N . GLU A 1 285 ? 2.693 25.018 -23.583 1.00 43.41 285 GLU A N 1
ATOM 2250 C CA . GLU A 1 285 ? 1.310 24.768 -23.148 1.00 43.41 285 GLU A CA 1
ATOM 2251 C C . GLU A 1 285 ? 1.223 24.945 -21.622 1.00 43.41 285 GLU A C 1
ATOM 2253 O O . GLU A 1 285 ? 2.110 24.505 -20.879 1.00 43.41 285 GLU A O 1
ATOM 2258 N N . LYS A 1 286 ? 0.168 25.608 -21.124 1.00 49.16 286 LYS A N 1
ATOM 2259 C CA . LYS A 1 286 ? -0.043 25.746 -19.673 1.00 49.16 286 LYS A CA 1
ATOM 2260 C C . LYS A 1 286 ? -0.337 24.362 -19.068 1.00 49.16 286 LYS A C 1
ATOM 2262 O O . LYS A 1 286 ? -1.193 23.650 -19.587 1.00 49.16 286 LYS A O 1
ATOM 2267 N N . PRO A 1 287 ? 0.334 23.968 -17.967 1.00 54.62 287 PRO A N 1
ATOM 2268 C CA . PRO A 1 287 ? 0.101 22.686 -17.310 1.00 54.62 287 PRO A CA 1
ATOM 2269 C C . PRO A 1 287 ? -1.367 22.452 -16.943 1.00 54.62 287 PRO A C 1
ATOM 2271 O O . PRO A 1 287 ? -1.973 23.273 -16.260 1.00 54.62 287 PRO A O 1
ATOM 2274 N N . LEU A 1 288 ? -1.899 21.283 -17.306 1.00 53.50 288 LEU A N 1
ATOM 2275 C CA . LEU A 1 288 ? -3.127 20.744 -16.715 1.00 53.50 288 LEU A CA 1
ATOM 2276 C C . LEU A 1 288 ? -2.982 20.576 -15.185 1.00 53.50 288 LEU A C 1
ATOM 2278 O O . LEU A 1 288 ? -1.863 20.374 -14.692 1.00 53.50 288 LEU A O 1
ATOM 2282 N N . PRO A 1 289 ? -4.097 20.630 -14.427 1.00 55.31 289 PRO A N 1
ATOM 2283 C CA . PRO A 1 289 ? -4.082 20.662 -12.966 1.00 55.31 289 PRO A CA 1
ATOM 2284 C C . PRO A 1 289 ? -3.328 19.491 -12.306 1.00 55.31 289 PRO A C 1
ATOM 2286 O O . PRO A 1 289 ? -3.309 18.348 -12.765 1.00 55.31 289 PRO A O 1
ATOM 2289 N N . HIS A 1 290 ? -2.697 19.817 -11.176 1.00 58.22 290 HIS A N 1
ATOM 2290 C CA . HIS A 1 290 ? -1.532 19.166 -10.564 1.00 58.22 290 HIS A CA 1
ATOM 2291 C C . HIS A 1 290 ? -1.750 17.802 -9.867 1.00 58.22 290 HIS A C 1
ATOM 2293 O O . HIS A 1 290 ? -1.159 17.567 -8.817 1.00 58.22 290 HIS A O 1
ATOM 2299 N N . ARG A 1 291 ? -2.544 16.861 -10.400 1.00 53.94 291 ARG A N 1
ATOM 2300 C CA . ARG A 1 291 ? -2.782 15.581 -9.682 1.00 53.94 291 ARG A CA 1
ATOM 2301 C C . ARG A 1 291 ? -1.578 14.625 -9.636 1.00 53.94 291 ARG A C 1
ATOM 2303 O O . ARG A 1 291 ? -1.382 13.975 -8.619 1.00 53.94 291 ARG A O 1
ATOM 2310 N N . CYS A 1 292 ? -0.747 14.574 -10.682 1.00 47.53 292 CYS A N 1
ATOM 2311 C CA . CYS A 1 292 ? 0.483 13.753 -10.713 1.00 47.53 292 CYS A CA 1
ATOM 2312 C C . CYS A 1 292 ? 1.760 14.540 -11.054 1.00 47.53 292 CYS A C 1
ATOM 2314 O O . CYS A 1 292 ? 2.856 13.983 -11.030 1.00 47.53 292 CYS A O 1
ATOM 2316 N N . ARG A 1 293 ? 1.650 15.838 -11.377 1.00 48.91 293 ARG A N 1
ATOM 2317 C CA . ARG A 1 293 ? 2.806 16.649 -11.797 1.00 48.91 293 ARG A CA 1
ATOM 2318 C C . ARG A 1 293 ? 3.739 17.029 -10.653 1.00 48.91 293 ARG A C 1
ATOM 2320 O O . ARG A 1 293 ? 4.907 17.245 -10.926 1.00 48.91 293 ARG A O 1
ATOM 2327 N N . LEU A 1 294 ? 3.273 17.102 -9.406 1.00 54.50 294 LEU A N 1
ATOM 2328 C CA . LEU A 1 294 ? 4.087 17.629 -8.301 1.00 54.50 294 LEU A CA 1
ATOM 2329 C C . LEU A 1 294 ? 5.367 16.822 -8.077 1.00 54.50 294 LEU A C 1
ATOM 2331 O O . LEU A 1 294 ? 6.441 17.407 -7.995 1.00 54.50 294 LEU A O 1
ATOM 2335 N N . THR A 1 295 ? 5.278 15.492 -8.075 1.00 51.69 295 THR A N 1
ATOM 2336 C CA . THR A 1 295 ? 6.453 14.630 -7.897 1.00 51.69 295 THR A CA 1
ATOM 2337 C C . THR A 1 295 ? 7.409 14.738 -9.086 1.00 51.69 295 THR A C 1
ATOM 2339 O O . THR A 1 295 ? 8.611 14.865 -8.902 1.00 51.69 295 THR A O 1
ATOM 2342 N N . CYS A 1 296 ? 6.883 14.765 -10.315 1.00 47.78 296 CYS A N 1
ATOM 2343 C CA . CYS A 1 296 ? 7.704 14.840 -11.526 1.00 47.78 296 CYS A CA 1
ATOM 2344 C C . CYS A 1 296 ? 8.346 16.226 -11.729 1.00 47.78 296 CYS A C 1
ATOM 2346 O O . CYS A 1 296 ? 9.489 16.316 -12.164 1.00 47.78 296 CYS A O 1
ATOM 2348 N N . CYS A 1 297 ? 7.637 17.305 -11.388 1.00 53.12 297 CYS A N 1
ATOM 2349 C CA . CYS A 1 297 ? 8.164 18.668 -11.426 1.00 53.12 297 CYS A CA 1
ATOM 2350 C C . CYS A 1 297 ? 9.202 18.895 -10.324 1.00 53.12 297 CYS A C 1
ATOM 2352 O O . CYS A 1 297 ? 10.247 19.461 -10.616 1.00 53.12 297 CYS A O 1
ATOM 2354 N N . ALA A 1 298 ? 8.965 18.411 -9.099 1.00 54.81 298 ALA A N 1
ATOM 2355 C CA . ALA A 1 298 ? 9.934 18.533 -8.010 1.00 54.81 298 ALA A CA 1
ATOM 2356 C C . ALA A 1 298 ? 11.249 17.796 -8.319 1.00 54.81 298 ALA A C 1
ATOM 2358 O O . ALA A 1 298 ? 12.320 18.318 -8.035 1.00 54.81 298 ALA A O 1
ATOM 2359 N N . SER A 1 299 ? 11.180 16.622 -8.955 1.00 50.84 299 SER A N 1
ATOM 2360 C CA . SER A 1 299 ? 12.372 15.852 -9.339 1.00 50.84 299 SER A CA 1
ATOM 2361 C C . SER A 1 299 ? 13.089 16.361 -10.594 1.00 50.84 299 SER A C 1
ATOM 2363 O O . SER A 1 299 ? 14.220 15.963 -10.817 1.00 50.84 299 SER A O 1
ATOM 2365 N N . ARG A 1 300 ? 12.463 17.212 -11.421 1.00 46.78 300 ARG A N 1
ATOM 2366 C CA . ARG A 1 300 ? 13.123 17.862 -12.575 1.00 46.78 300 ARG A CA 1
ATOM 2367 C C . ARG A 1 300 ? 13.886 19.136 -12.203 1.00 46.78 300 ARG A C 1
ATOM 2369 O O . ARG A 1 300 ? 14.562 19.693 -13.059 1.00 46.78 300 ARG A O 1
ATOM 2376 N N . CYS A 1 301 ? 13.726 19.619 -10.973 1.00 39.44 301 CYS A N 1
ATOM 2377 C CA . CYS A 1 301 ? 14.413 20.802 -10.452 1.00 39.44 301 CYS A CA 1
A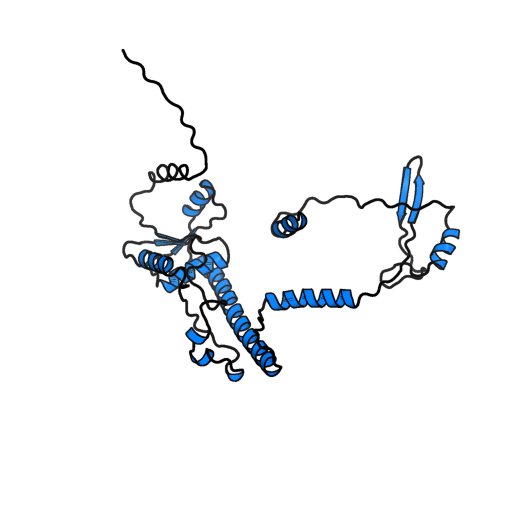TOM 2378 C C . CYS A 1 301 ? 15.684 20.462 -9.650 1.00 39.44 301 CYS A C 1
ATOM 2380 O O . CYS A 1 301 ? 16.257 21.363 -9.043 1.00 39.44 301 CYS A O 1
ATOM 2382 N N . ILE A 1 302 ? 16.095 19.190 -9.635 1.00 38.19 302 ILE A N 1
ATOM 2383 C CA . ILE A 1 302 ? 17.360 18.686 -9.079 1.00 38.19 302 ILE A CA 1
ATOM 2384 C C . ILE A 1 302 ? 18.183 18.164 -10.252 1.00 38.19 302 ILE A C 1
ATOM 2386 O O . ILE A 1 302 ? 19.396 18.450 -10.280 1.00 38.19 302 ILE A O 1
#

Nearest PDB structures (foldseek):
  1i7d-assembly1_A  TM=9.152E-01  e=8.249E-19  Escherichia coli
  2o19-assembly2_B  TM=9.006E-01  e=4.460E-19  Escherichia coli
  2o59-assembly2_B  TM=9.091E-01  e=2.075E-18  Escherichia coli
  2o5e-assembly1_A  TM=8.916E-01  e=6.277E-18  Escherichia coli
  2o59-assembly1_A  TM=8.896E-01  e=1.786E-17  Escherichia coli

Radius of gyration: 33.15 Å; Cα contacts (8 Å, |Δi|>4): 287; chains: 1; bounding box: 48×86×102 Å

Sequence (302 aa):
MKSGEIKNETVDCRKTRSRERYRESAGRQLHPARRLCRIGDRYRELLRRPRAGNGAPETINPAYATWSLDTLPLKLYPVQLQPKASVAKQANTLVKLIRRPDIKMVVHCGDPDDEGQLLVDEVLEFAGNTAPVKRALINDNTAPAVKKAINSLRDNSDFRGMYLKALMRSAGDAIFGFSMSRCYTLKARDKGYKGTISVGRVQTPVLGMIVRRWRDNQAHSEAFYYQLAGQFISGTDVVCARWQTSEYAPVDDKKRLTDKAWGKDSRGLWPENRPACSRPPPTGEKPLPHRCRLTCCASRCI

Solvent-accessible surface area (backbone atoms only — not comparable to full-atom values): 18894 Å² total; per-residue (Å²): 142,84,89,82,83,86,79,87,78,90,78,86,80,93,75,92,77,78,72,63,69,64,54,65,72,72,64,77,81,69,80,94,84,74,56,68,47,76,48,50,62,94,52,86,62,30,64,36,54,43,47,99,89,75,35,54,63,34,80,82,40,65,76,54,66,59,89,55,75,88,61,54,73,50,81,71,73,78,81,66,80,40,62,34,77,96,34,35,71,59,40,51,52,49,36,54,57,68,64,37,87,77,49,69,32,37,36,43,42,27,49,81,47,47,65,28,42,32,54,56,52,51,51,39,59,75,48,63,62,82,57,56,52,29,30,29,62,49,93,46,90,49,69,70,50,42,53,50,18,68,74,59,59,38,63,42,73,82,45,47,66,45,27,51,53,35,50,50,50,54,51,50,49,28,40,50,20,55,32,44,14,50,51,52,21,53,62,36,38,79,72,70,45,89,72,80,44,90,37,36,88,60,64,44,57,52,51,48,52,52,53,49,54,50,49,55,57,73,71,55,72,91,76,82,67,56,80,60,70,48,79,45,75,61,89,92,45,78,46,78,47,69,69,76,77,60,95,88,55,68,47,48,100,82,61,40,34,60,51,67,65,58,66,57,56,61,49,77,78,54,90,76,89,85,87,88,83,92,79,83,83,86,88,83,76,85,81,75,82,71,83,72,48,58,67,59,54,60,62,70,76,112

Foldseek 3Di:
DDDDDDDDDDDDDDDDDDVVVVVVVVPPPDDPDAPEAEDEDVCLQFKDWLDPADNQLCVQPVVVVDQDLVCPLPDCPPTDIDTHPVCPVVLVVVLVVQPDPSHQEYEQHFAPALSRLQRVVVSCVVSVHPHFYWYFHQPDPDPVSNVVSVVDIHGNVVCVVSNVVSVVVSVVQSSQFVRVQSVVQVVVVVVVDPDTDTDTPPPNVVVVVVVVVVVCVVPDDDADFDWDWDWDDDPPDTDIDTDQADPPACADPVSTHRDPVRSVVVCVVDDDDDDDDDDDDDDDDDDDDDPPVPVVVVVVVD

Organism: NCBI:txid149390